Protein AF-R1C8G7-F1 (afdb_monomer)

Foldseek 3Di:
DDEQDPDLVVSLVVLLVVQVLADDDPPDDRAHEAEEQAPAQSLVCLVSNVSSVNQLVSYHYFHQDLVCLVVVVLQVLLVRPDPVNLQSQLLRHAYEYGHAQQDFDWDQDPVRDTDRDRDRSCAQRSQLLVQQLLCVLLVAQDRDQRDRPNDGCNVVSVVVSVPHDPVSSCSSNVSSVSRDPPNRTGNYHYYYHHGPQRPVVVVSVVSVVVSVVSVVVVVVVVPPDDDPPPDDDDDDDDDDDDDDD

Sequence (245 aa):
MLRLDGTTLRAATRLAAQARCSVASCAGGGIYTRHYINLSNGVEAIDGLLSAGVAPEALGVCRIQSSQCESQDYSGLLANLDHDMMLHLALGHECRVYDFGSRGATWVADDGSAEPLYVPRAIWWGLEWWRYALNDIWRLPAQRTPILRGVNVERNFREALGRLSKKERRRVKYYRPFTRDGLQEVRLSGYYAPAETDGERQLHRSALLGLSDSLCRRAEVGGTGSGRGSGSEREVRGLRTRAGQ

Secondary structure (DSSP, 8-state):
-EEPPS-HHHHHHHHHHHHTTTS--TTTT---EEEEEETTGGGGHHHHHHHTT--GGGEEEE---HHHHHTT-HHHHHHTS-HHHHHHHHTTPEEEEE---B---EEE-TTS-EEE----HIIIIIHHHHHHHHHHHHT-S--PPPEETTEE-HHHHHHHHHH--HHHHHHHHTTGGGPPTT--S--EEEEE-B-SSTT-HHHHHHHHHHHHHHHHHHHHHTS-S--------------------

Mean predicted aligned error: 10.96 Å

pLDDT: mean 80.37, std 20.85, range [35.0, 98.62]

Solvent-accessible surface area (backbone atoms only — not comparable to full-atom values): 14210 Å² total; per-residue (Å²): 125,48,82,47,60,94,43,75,72,58,31,18,50,51,46,17,68,65,49,64,68,50,79,76,58,100,84,58,93,62,61,44,57,38,39,28,28,25,66,68,44,9,46,73,48,50,64,36,38,46,76,25,65,43,55,69,89,42,53,49,74,41,53,58,58,48,65,36,52,74,71,63,35,61,64,61,51,53,68,40,58,48,68,69,59,49,48,42,35,25,58,51,20,35,39,37,38,31,35,13,63,20,63,90,40,73,37,66,46,98,86,66,49,71,47,75,63,40,77,30,52,31,47,55,46,41,46,48,50,50,47,50,53,50,26,59,66,53,61,33,77,53,79,72,82,44,61,49,95,86,39,80,41,48,69,62,53,52,54,54,61,68,67,50,51,73,66,60,51,47,62,61,39,65,42,39,85,52,44,36,88,88,52,41,53,66,43,74,46,38,36,35,30,68,50,91,59,78,85,45,61,67,60,45,49,51,52,54,48,55,50,50,53,54,50,53,58,53,56,60,74,70,64,82,78,85,81,92,70,84,80,77,89,74,89,76,82,87,84,82,88,82,89,86,136

Nearest PDB structures (foldseek):
  4rlg-assembly2_D  TM=4.802E-01  e=1.375E+00  Sphaerobacter thermophilus DSM 20745
  4rit-assembly1_A  TM=4.549E-01  e=1.940E+00  Sphaerobacter thermophilus DSM 20745
  4rj0-assembly1_B  TM=4.674E-01  e=2.176E+00  Sphaerobacter thermophilus DSM 20745
  4rm1-assembly1_A  TM=4.553E-01  e=2.737E+00  Sphaerobacter thermophilus DSM 20745
  4rit-assembly1_B  TM=4.267E-01  e=3.252E+00  Sphaerobacter thermophilus DSM 20745

Organism: Emiliania huxleyi (NCBI:txid2903)

Structure (mmCIF, N/CA/C/O backbone):
data_AF-R1C8G7-F1
#
_entry.id   AF-R1C8G7-F1
#
loop_
_atom_site.group_PDB
_atom_site.id
_atom_site.type_symbol
_atom_site.label_atom_id
_atom_site.label_alt_id
_atom_site.label_comp_id
_atom_site.label_asym_id
_atom_site.label_entity_id
_atom_site.label_seq_id
_atom_site.pdbx_PDB_ins_code
_atom_site.Cartn_x
_atom_site.Cartn_y
_atom_site.Cartn_z
_atom_site.occupancy
_atom_site.B_iso_or_equiv
_atom_site.auth_seq_id
_atom_site.auth_comp_id
_atom_site.auth_asym_id
_atom_site.auth_atom_id
_atom_site.pdbx_PDB_model_num
ATOM 1 N N . MET A 1 1 ? 10.563 -7.074 4.475 1.00 58.12 1 MET A N 1
ATOM 2 C CA . MET A 1 1 ? 10.510 -6.742 3.031 1.00 58.12 1 MET A CA 1
ATOM 3 C C . MET A 1 1 ? 11.127 -7.912 2.290 1.00 58.12 1 MET A C 1
ATOM 5 O O . MET A 1 1 ? 12.045 -8.502 2.846 1.00 58.12 1 MET A O 1
ATOM 9 N N . LEU A 1 2 ? 10.602 -8.295 1.125 1.00 54.69 2 LEU A N 1
ATOM 10 C CA . LEU A 1 2 ? 11.039 -9.508 0.420 1.00 54.69 2 LEU A CA 1
ATOM 11 C C . LEU A 1 2 ? 11.562 -9.162 -0.982 1.00 54.69 2 LEU A C 1
ATOM 13 O O . LEU A 1 2 ? 10.865 -8.506 -1.756 1.00 54.69 2 LEU A O 1
ATOM 17 N N . ARG A 1 3 ? 12.788 -9.604 -1.286 1.00 53.50 3 ARG A N 1
ATOM 18 C CA . ARG A 1 3 ? 13.429 -9.488 -2.605 1.00 53.50 3 ARG A CA 1
ATOM 19 C C . ARG A 1 3 ? 12.971 -10.633 -3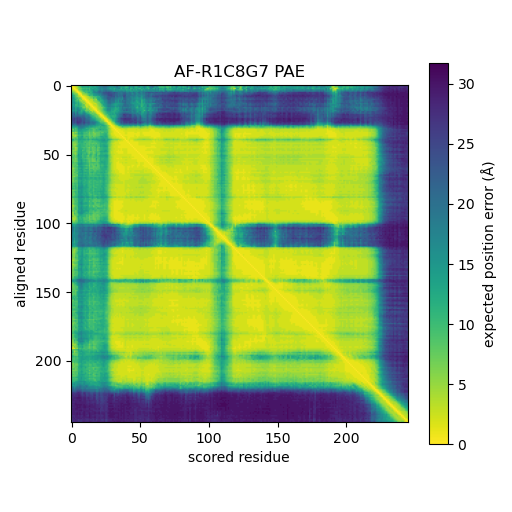.512 1.00 53.50 3 ARG A C 1
ATOM 21 O O . ARG A 1 3 ? 12.904 -11.779 -3.066 1.00 53.50 3 ARG A O 1
ATOM 28 N N . LEU A 1 4 ? 12.697 -10.331 -4.777 1.00 54.38 4 LEU A N 1
ATOM 29 C CA . LEU A 1 4 ? 12.486 -11.320 -5.835 1.00 54.38 4 LEU A CA 1
ATOM 30 C C . LEU A 1 4 ? 13.772 -11.419 -6.680 1.00 54.38 4 LEU A C 1
ATOM 32 O O . LEU A 1 4 ? 14.287 -10.400 -7.137 1.00 54.38 4 LEU A O 1
ATOM 36 N N . ASP A 1 5 ? 14.320 -12.626 -6.856 1.00 46.97 5 ASP A N 1
ATOM 37 C CA . ASP A 1 5 ? 15.576 -12.833 -7.596 1.00 46.97 5 ASP A CA 1
ATOM 38 C C . ASP A 1 5 ? 15.320 -12.850 -9.114 1.00 46.97 5 ASP A C 1
ATOM 40 O O . ASP A 1 5 ? 14.475 -13.605 -9.593 1.00 46.97 5 ASP A O 1
ATOM 44 N N . GLY A 1 6 ? 16.066 -12.028 -9.862 1.00 40.75 6 GLY A N 1
ATOM 45 C CA . GLY A 1 6 ? 15.843 -11.643 -11.268 1.00 40.75 6 GLY A CA 1
ATOM 46 C C . GLY A 1 6 ? 16.114 -12.699 -12.346 1.00 40.75 6 GLY A C 1
ATOM 47 O O . GLY A 1 6 ? 16.749 -12.406 -13.348 1.00 40.75 6 GLY A O 1
ATOM 48 N N . THR A 1 7 ? 15.626 -13.927 -12.182 1.00 41.72 7 THR A N 1
ATOM 49 C CA . THR A 1 7 ? 15.372 -14.793 -13.346 1.00 41.72 7 THR A CA 1
ATOM 50 C C . THR A 1 7 ? 13.870 -14.969 -13.459 1.00 41.72 7 THR A C 1
ATOM 52 O O . THR A 1 7 ? 13.246 -15.548 -12.571 1.00 41.72 7 THR A O 1
ATOM 55 N N . THR A 1 8 ? 13.285 -14.451 -14.539 1.00 45.69 8 THR A N 1
ATOM 56 C CA . THR A 1 8 ? 11.837 -14.327 -14.793 1.00 45.69 8 THR A CA 1
ATOM 57 C C . THR A 1 8 ? 11.071 -15.619 -14.473 1.00 45.69 8 THR A C 1
ATOM 59 O O . THR A 1 8 ? 9.982 -15.584 -13.907 1.00 45.69 8 THR A O 1
ATOM 62 N N . LEU A 1 9 ? 11.697 -16.780 -14.711 1.00 35.00 9 LEU A N 1
ATOM 63 C CA . LEU A 1 9 ? 11.131 -18.101 -14.437 1.00 35.00 9 LEU A CA 1
ATOM 64 C C . LEU A 1 9 ? 11.216 -18.544 -12.958 1.00 35.00 9 LEU A C 1
ATOM 66 O O . LEU A 1 9 ? 10.300 -19.200 -12.479 1.00 35.00 9 LEU A O 1
ATOM 70 N N . ARG A 1 10 ? 12.268 -18.194 -12.196 1.00 39.00 10 ARG A N 1
ATOM 71 C CA . ARG A 1 10 ? 12.385 -18.550 -10.759 1.00 39.00 10 ARG A CA 1
ATOM 72 C C . ARG A 1 10 ? 11.737 -17.515 -9.839 1.00 39.00 10 ARG A C 1
ATOM 74 O O . ARG A 1 10 ? 11.202 -17.899 -8.797 1.00 39.00 10 ARG A O 1
ATOM 81 N N . ALA A 1 11 ? 11.723 -16.241 -10.241 1.00 42.47 11 ALA A N 1
ATOM 82 C CA . ALA A 1 11 ? 10.896 -15.206 -9.630 1.00 42.47 11 ALA A CA 1
ATOM 83 C C . ALA A 1 11 ? 9.423 -15.614 -9.693 1.00 42.47 11 ALA A C 1
ATOM 85 O O . ALA A 1 11 ? 8.766 -15.608 -8.658 1.00 42.47 11 ALA A O 1
ATOM 86 N N . ALA A 1 12 ? 8.946 -16.078 -10.858 1.00 40.06 12 ALA A N 1
ATOM 87 C CA . ALA A 1 12 ? 7.609 -16.642 -11.029 1.00 40.06 12 ALA A CA 1
ATOM 88 C C . ALA A 1 12 ? 7.374 -17.881 -10.147 1.00 40.06 12 ALA A C 1
ATOM 90 O O . ALA A 1 12 ? 6.308 -17.997 -9.559 1.00 40.06 12 ALA A O 1
ATOM 91 N N . THR A 1 13 ? 8.358 -18.768 -9.951 1.00 41.41 13 THR A N 1
ATOM 92 C CA . THR A 1 13 ? 8.216 -19.944 -9.063 1.00 41.41 13 THR A CA 1
ATOM 93 C C . THR A 1 13 ? 8.158 -19.584 -7.570 1.00 41.41 13 THR A C 1
ATOM 95 O O . THR A 1 13 ? 7.389 -20.201 -6.832 1.00 41.41 13 THR A O 1
ATOM 98 N N . ARG A 1 14 ? 8.901 -18.569 -7.094 1.00 43.84 14 ARG A N 1
ATOM 99 C CA . ARG A 1 14 ? 8.758 -18.045 -5.714 1.00 43.84 14 ARG A CA 1
ATOM 100 C C . ARG A 1 14 ? 7.495 -17.198 -5.544 1.00 43.84 14 ARG A C 1
ATOM 102 O O . ARG A 1 14 ? 6.811 -17.354 -4.534 1.00 43.84 14 ARG A O 1
ATOM 109 N N . LEU A 1 15 ? 7.152 -16.375 -6.538 1.00 47.38 15 LEU A N 1
ATOM 110 C CA . LEU A 1 15 ? 5.872 -15.669 -6.622 1.00 47.38 15 LEU A CA 1
ATOM 111 C C . LEU A 1 15 ? 4.720 -16.671 -6.577 1.00 47.38 15 LEU A C 1
ATOM 113 O O . LEU A 1 15 ? 3.792 -16.445 -5.821 1.00 47.38 15 LEU A O 1
ATOM 117 N N . ALA A 1 16 ? 4.816 -17.808 -7.272 1.00 43.91 16 ALA A N 1
ATOM 118 C CA . ALA A 1 16 ? 3.835 -18.894 -7.265 1.00 43.91 16 ALA A CA 1
ATOM 119 C C . ALA A 1 16 ? 3.773 -19.607 -5.918 1.00 43.91 16 ALA A C 1
ATOM 121 O O . ALA A 1 16 ? 2.686 -19.805 -5.391 1.00 43.91 16 ALA A O 1
ATOM 122 N N . ALA A 1 17 ? 4.911 -19.954 -5.315 1.00 45.53 17 ALA A N 1
ATOM 123 C CA . ALA A 1 17 ? 4.932 -20.572 -3.991 1.00 45.53 17 ALA A CA 1
ATOM 124 C C . ALA A 1 17 ? 4.321 -19.656 -2.912 1.00 45.53 17 ALA A C 1
ATOM 126 O O . ALA A 1 17 ? 3.631 -20.136 -2.017 1.00 45.53 17 ALA A O 1
ATOM 127 N N . GLN A 1 18 ? 4.513 -18.336 -3.019 1.00 49.19 18 GLN A N 1
ATOM 128 C CA . GLN A 1 18 ? 3.934 -17.357 -2.094 1.00 49.19 18 GLN A CA 1
ATOM 129 C C . GLN A 1 18 ? 2.486 -16.979 -2.456 1.00 49.19 18 GLN A C 1
ATOM 131 O O . GLN A 1 18 ? 1.687 -16.723 -1.555 1.00 49.19 18 GLN A O 1
ATOM 136 N N . ALA A 1 19 ? 2.116 -16.940 -3.738 1.00 46.56 19 ALA A N 1
ATOM 137 C CA . ALA A 1 19 ? 0.779 -16.593 -4.235 1.00 46.56 19 ALA A CA 1
ATOM 138 C C . ALA A 1 19 ? -0.240 -17.736 -4.133 1.00 46.56 19 ALA A C 1
ATOM 140 O O . ALA A 1 19 ? -1.430 -17.475 -3.973 1.00 46.56 19 ALA A O 1
ATOM 141 N N . ARG A 1 20 ? 0.203 -19.001 -4.186 1.00 45.88 20 ARG A N 1
ATOM 142 C CA . ARG A 1 20 ? -0.667 -20.191 -4.110 1.00 45.88 20 ARG A CA 1
ATOM 143 C C . ARG A 1 20 ? -1.332 -20.401 -2.747 1.00 45.88 20 ARG A C 1
ATOM 145 O O . ARG A 1 20 ? -2.206 -21.250 -2.634 1.00 45.88 20 ARG A O 1
ATOM 152 N N . CYS A 1 21 ? -0.999 -19.601 -1.735 1.00 42.81 21 CYS A N 1
ATOM 153 C CA . CYS A 1 21 ? -1.692 -19.608 -0.443 1.00 42.81 21 CYS A CA 1
ATOM 154 C C . CYS A 1 21 ? -2.973 -18.741 -0.446 1.00 42.81 21 CYS A C 1
ATOM 156 O O . CYS A 1 21 ? -3.322 -18.160 0.575 1.00 42.81 21 CYS A O 1
ATOM 158 N N . SER A 1 22 ? -3.642 -18.576 -1.595 1.00 46.38 22 SER A N 1
ATOM 159 C CA . SER A 1 22 ? -4.745 -17.613 -1.752 1.00 46.38 22 SER A CA 1
ATOM 160 C C . SER A 1 22 ? -6.134 -18.228 -1.929 1.00 46.38 22 SER A C 1
ATOM 162 O O . SER A 1 22 ? -7.112 -17.488 -1.853 1.00 46.38 22 SER A O 1
ATOM 164 N N . VAL A 1 23 ? -6.282 -19.547 -2.107 1.00 45.50 23 VAL A N 1
ATOM 165 C CA . VAL A 1 23 ? -7.618 -20.132 -2.316 1.00 45.50 23 VAL A CA 1
ATOM 166 C C . VAL A 1 23 ? -7.733 -21.544 -1.731 1.00 45.50 23 VAL A C 1
ATOM 168 O O . VAL A 1 23 ? -7.682 -22.534 -2.453 1.00 45.50 23 VAL A O 1
ATOM 171 N N . ALA A 1 24 ? -7.908 -21.659 -0.412 1.00 36.19 24 ALA A N 1
ATOM 172 C CA . ALA A 1 24 ? -8.479 -22.869 0.181 1.00 36.19 24 ALA A CA 1
ATOM 173 C C . ALA A 1 24 ? -9.190 -22.596 1.518 1.00 36.19 24 ALA A C 1
ATOM 175 O O . ALA A 1 24 ? -8.593 -22.126 2.482 1.00 36.19 24 ALA A O 1
ATOM 176 N N . SER A 1 25 ? -10.453 -23.027 1.553 1.00 37.97 25 SER A N 1
ATOM 177 C CA . SER A 1 25 ? -11.300 -23.324 2.715 1.00 37.97 25 SER A CA 1
ATOM 178 C C . SER A 1 25 ? -12.113 -22.190 3.352 1.00 37.97 25 SER A C 1
ATOM 180 O O . SER A 1 25 ? -11.805 -21.625 4.405 1.00 37.97 25 SER A O 1
ATOM 182 N N . CYS A 1 26 ? -13.282 -21.990 2.746 1.00 38.59 26 CYS A N 1
ATOM 183 C CA . CYS A 1 26 ? -14.511 -21.526 3.378 1.00 38.59 26 CYS A CA 1
ATOM 184 C C . CYS A 1 26 ? -14.947 -22.544 4.458 1.00 38.59 26 CYS A C 1
ATOM 186 O O . CYS A 1 26 ? -15.829 -23.357 4.220 1.00 38.59 26 CYS A O 1
ATOM 188 N N . ALA A 1 27 ? -14.270 -22.549 5.608 1.00 42.88 27 ALA A N 1
ATOM 189 C CA . ALA A 1 27 ? -14.703 -23.170 6.873 1.00 42.88 27 ALA A CA 1
ATOM 190 C C . ALA A 1 27 ? -13.692 -22.937 8.012 1.00 42.88 27 ALA A C 1
ATOM 192 O O . ALA A 1 27 ? -14.040 -23.100 9.177 1.00 42.88 27 ALA A O 1
ATOM 193 N N . GLY A 1 28 ? -12.454 -22.521 7.712 1.00 41.31 28 GLY A N 1
ATOM 194 C CA . GLY A 1 28 ? -11.430 -22.298 8.732 1.00 41.31 28 GLY A CA 1
ATOM 195 C C . GLY A 1 28 ? -10.564 -21.089 8.422 1.00 41.31 28 GLY A C 1
ATOM 196 O O . GLY A 1 28 ? -9.601 -21.216 7.684 1.00 41.31 28 GLY A O 1
ATOM 197 N N . GLY A 1 29 ? -10.902 -19.928 8.994 1.00 56.22 29 GLY A N 1
ATOM 198 C CA . GLY A 1 29 ? -9.954 -18.859 9.356 1.00 56.22 29 GLY A CA 1
ATOM 199 C C . GLY A 1 29 ? -8.919 -18.365 8.330 1.00 56.22 29 GLY A C 1
ATOM 200 O O . GLY A 1 29 ? -7.967 -17.708 8.746 1.00 56.22 29 GLY A O 1
ATOM 201 N N . GLY A 1 30 ? -9.062 -18.653 7.034 1.00 66.81 30 GLY A N 1
ATOM 202 C CA . GLY A 1 30 ? -8.057 -18.337 6.020 1.00 66.81 30 GLY A CA 1
ATOM 203 C C . GLY A 1 30 ? -7.791 -16.836 5.893 1.00 66.81 30 GLY A C 1
ATOM 204 O O . GLY A 1 30 ? -8.703 -16.007 5.999 1.00 66.81 30 GLY A O 1
ATOM 205 N N . ILE A 1 31 ? -6.524 -16.481 5.676 1.00 80.69 31 ILE A N 1
ATOM 206 C CA . ILE A 1 31 ? -6.105 -15.116 5.354 1.00 80.69 31 ILE A CA 1
ATOM 207 C C . ILE A 1 31 ? -6.201 -14.958 3.839 1.00 80.69 31 ILE A C 1
ATOM 209 O O . ILE A 1 31 ? -5.453 -15.598 3.109 1.00 80.69 31 ILE A O 1
ATOM 213 N N . TYR A 1 32 ? -7.104 -14.102 3.363 1.00 89.62 32 TYR A N 1
ATOM 214 C CA . TYR A 1 32 ? -7.162 -13.760 1.942 1.00 89.62 32 TYR A CA 1
ATOM 215 C C . TYR A 1 32 ? -5.994 -12.849 1.573 1.00 89.62 32 TYR A C 1
ATOM 217 O O . TYR A 1 32 ? -5.721 -11.877 2.280 1.00 89.62 32 TYR A O 1
ATOM 225 N N . THR A 1 33 ? -5.333 -13.134 0.454 1.00 91.94 33 THR A N 1
ATOM 226 C CA . THR A 1 33 ? -4.248 -12.301 -0.076 1.00 91.94 33 THR A CA 1
ATOM 227 C C . THR A 1 33 ? -4.749 -11.469 -1.255 1.00 91.94 33 THR A C 1
ATOM 229 O O . THR A 1 33 ? -5.374 -11.986 -2.179 1.00 91.94 33 THR A O 1
ATOM 232 N N . ARG A 1 34 ? -4.453 -10.169 -1.232 1.00 95.31 34 ARG A N 1
ATOM 233 C CA . ARG A 1 34 ? -4.632 -9.226 -2.340 1.00 95.31 34 ARG A CA 1
ATOM 234 C C . ARG A 1 34 ? -3.271 -8.742 -2.818 1.00 95.31 34 ARG A C 1
ATOM 236 O O . ARG A 1 34 ? -2.382 -8.468 -2.009 1.00 95.31 34 ARG A O 1
ATOM 243 N N . HIS A 1 35 ? -3.115 -8.611 -4.126 1.00 96.25 35 HIS A N 1
ATOM 244 C CA . HIS A 1 35 ? -1.869 -8.188 -4.751 1.00 96.25 35 HIS A CA 1
ATOM 245 C C . HIS A 1 35 ? -2.074 -6.809 -5.365 1.00 96.25 35 HIS A C 1
ATOM 247 O O . HIS A 1 35 ? -2.984 -6.615 -6.154 1.00 96.25 35 HIS A O 1
ATOM 253 N N . TYR A 1 36 ? -1.237 -5.849 -5.004 1.00 97.44 36 TYR A N 1
ATOM 254 C CA . TYR A 1 36 ? -1.335 -4.470 -5.450 1.00 97.44 36 TYR A CA 1
ATOM 255 C C . TYR A 1 36 ? -0.101 -4.074 -6.240 1.00 97.44 36 TYR A C 1
ATOM 257 O O . TYR A 1 36 ? 1.028 -4.171 -5.761 1.00 97.44 36 TYR A O 1
ATOM 265 N N . ILE A 1 37 ? -0.327 -3.593 -7.450 1.00 96.75 37 ILE A N 1
ATOM 266 C CA . ILE A 1 37 ? 0.719 -3.095 -8.330 1.00 96.75 37 ILE A CA 1
ATOM 267 C C . ILE A 1 37 ? 0.951 -1.616 -8.024 1.00 96.75 37 ILE A C 1
ATOM 269 O O . ILE A 1 37 ? 0.047 -0.801 -8.229 1.00 96.75 37 ILE A O 1
ATOM 273 N N . ASN A 1 38 ? 2.148 -1.243 -7.552 1.00 95.88 38 ASN A N 1
ATOM 274 C CA . ASN A 1 38 ? 2.509 0.170 -7.476 1.00 95.88 38 ASN A CA 1
ATOM 275 C C . ASN A 1 38 ? 2.735 0.700 -8.897 1.00 95.88 38 ASN A C 1
ATOM 277 O O . ASN A 1 38 ? 3.671 0.286 -9.582 1.00 95.88 38 ASN A O 1
ATOM 281 N N . LEU A 1 39 ? 1.873 1.612 -9.345 1.00 93.19 39 LEU A N 1
ATOM 282 C CA . LEU A 1 39 ? 1.940 2.162 -10.698 1.00 93.19 39 LEU A CA 1
ATOM 283 C C . LEU A 1 39 ? 3.284 2.860 -10.955 1.00 93.19 39 LEU A C 1
ATOM 285 O O . LEU A 1 39 ? 3.774 3.583 -10.089 1.00 93.19 39 LEU A O 1
ATOM 289 N N . SER A 1 40 ? 3.775 2.724 -12.193 1.00 88.19 40 SER A N 1
ATOM 290 C CA . SER A 1 40 ? 5.166 2.830 -12.671 1.00 88.19 40 SER A CA 1
ATOM 291 C C . SER A 1 40 ? 5.821 1.454 -12.795 1.00 88.19 40 SER A C 1
ATOM 293 O O . SER A 1 40 ? 5.292 0.624 -13.524 1.00 88.19 40 SER A O 1
ATOM 295 N N . ASN A 1 41 ? 6.922 1.186 -12.105 1.00 89.00 41 ASN A N 1
ATOM 296 C CA . ASN A 1 41 ? 7.762 0.021 -12.385 1.00 89.00 41 ASN A CA 1
ATOM 297 C C . ASN A 1 41 ? 7.194 -1.260 -11.763 1.00 89.00 41 ASN A C 1
ATOM 299 O O . ASN A 1 41 ? 7.576 -2.354 -12.147 1.00 89.00 41 ASN A O 1
ATOM 303 N N . GLY A 1 42 ? 6.238 -1.160 -10.831 1.00 92.12 42 GLY A N 1
ATOM 304 C CA . GLY A 1 42 ? 5.530 -2.336 -10.323 1.00 92.12 42 GLY A CA 1
ATOM 305 C C . GLY A 1 42 ? 4.740 -3.085 -11.400 1.00 92.12 42 GLY A C 1
ATOM 306 O O . GLY A 1 42 ? 4.450 -4.262 -11.211 1.00 92.12 42 GLY A O 1
ATOM 307 N N . VAL A 1 43 ? 4.411 -2.439 -12.528 1.00 94.44 43 VAL A N 1
ATOM 308 C CA . VAL A 1 43 ? 3.674 -3.054 -13.647 1.00 94.44 43 VAL A CA 1
ATOM 309 C C . VAL A 1 43 ? 4.411 -4.267 -14.223 1.00 94.44 43 VAL A C 1
ATOM 311 O O . VAL A 1 43 ? 3.765 -5.226 -14.634 1.00 94.44 43 VAL A O 1
ATOM 314 N N . GLU A 1 44 ? 5.742 -4.285 -14.147 1.00 92.00 44 GLU A N 1
ATOM 315 C CA . GLU A 1 44 ? 6.575 -5.427 -14.547 1.00 92.00 44 GLU A CA 1
ATOM 316 C C . GLU A 1 44 ? 6.278 -6.708 -13.744 1.00 92.00 44 GLU A C 1
ATOM 318 O O . GLU A 1 44 ? 6.572 -7.816 -14.187 1.00 92.00 44 GLU A O 1
ATOM 323 N N . ALA A 1 45 ? 5.641 -6.595 -12.574 1.00 92.62 45 ALA A N 1
ATOM 324 C CA . ALA A 1 45 ? 5.251 -7.752 -11.776 1.00 92.62 45 ALA A CA 1
ATOM 325 C C . ALA A 1 45 ? 4.031 -8.506 -12.336 1.00 92.62 45 ALA A C 1
ATOM 327 O O . ALA A 1 45 ? 3.814 -9.651 -11.935 1.00 92.62 45 ALA A O 1
ATOM 328 N N . ILE A 1 46 ? 3.219 -7.892 -13.210 1.00 93.06 46 ILE A N 1
ATOM 329 C CA . ILE A 1 46 ? 1.918 -8.443 -13.635 1.00 93.06 46 ILE A CA 1
ATOM 330 C C . ILE A 1 46 ? 2.087 -9.820 -14.278 1.00 93.06 46 ILE A C 1
ATOM 332 O O . ILE A 1 46 ? 1.495 -10.787 -13.800 1.00 93.06 46 ILE A O 1
ATOM 336 N N . ASP A 1 47 ? 2.931 -9.940 -15.302 1.00 90.50 47 ASP A N 1
ATOM 337 C CA . ASP A 1 47 ? 3.086 -11.197 -16.043 1.00 90.50 47 ASP A CA 1
ATOM 338 C C . ASP A 1 47 ? 3.639 -12.315 -15.155 1.00 90.50 47 ASP A C 1
ATOM 340 O O . ASP A 1 47 ? 3.181 -13.460 -15.218 1.00 90.50 47 ASP A O 1
ATOM 344 N N . GLY A 1 48 ? 4.573 -11.975 -14.261 1.00 88.31 48 GLY A N 1
ATOM 345 C CA . GLY A 1 48 ? 5.110 -12.905 -13.271 1.00 88.31 48 GLY A CA 1
ATOM 346 C C . GLY A 1 48 ? 4.047 -13.392 -12.282 1.00 88.31 48 GLY A C 1
ATOM 347 O O . GLY A 1 48 ? 4.022 -14.575 -11.948 1.00 88.31 48 GLY A O 1
ATOM 348 N N . LEU A 1 49 ? 3.143 -12.510 -11.842 1.00 90.06 49 LEU A N 1
ATOM 349 C CA . LEU A 1 49 ? 2.031 -12.847 -10.946 1.00 90.06 49 LEU A CA 1
ATOM 350 C C . LEU A 1 49 ? 0.986 -13.728 -11.640 1.00 90.06 49 LEU A C 1
ATOM 352 O O . LEU A 1 49 ? 0.565 -14.738 -11.074 1.00 90.06 49 LEU A O 1
ATOM 356 N N . LEU A 1 50 ? 0.601 -13.389 -12.871 1.00 89.94 50 LEU A N 1
ATOM 357 C CA . LEU A 1 50 ? -0.356 -14.180 -13.647 1.00 89.94 50 LEU A CA 1
ATOM 358 C C . LEU A 1 50 ? 0.205 -15.572 -13.962 1.00 89.94 50 LEU A C 1
ATOM 360 O O . LEU A 1 50 ? -0.460 -16.579 -13.718 1.00 89.94 50 LEU A O 1
ATOM 364 N N . SER A 1 51 ? 1.467 -15.648 -14.394 1.00 88.25 51 SER A N 1
ATOM 365 C CA . SER A 1 51 ? 2.170 -16.918 -14.641 1.00 88.25 51 SER A CA 1
ATOM 366 C C . SER A 1 51 ? 2.322 -17.760 -13.371 1.00 88.25 51 SER A C 1
ATOM 368 O O . SER A 1 51 ? 2.336 -18.989 -13.417 1.00 88.25 51 SER A O 1
ATOM 370 N N . ALA A 1 52 ? 2.400 -17.103 -12.212 1.00 85.44 52 ALA A N 1
ATOM 371 C CA . ALA A 1 52 ? 2.429 -17.741 -10.904 1.00 85.44 52 ALA A CA 1
ATOM 372 C C . ALA A 1 52 ? 1.067 -18.304 -10.445 1.00 85.44 52 ALA A C 1
ATOM 374 O O . ALA A 1 52 ? 1.006 -19.000 -9.424 1.00 85.44 52 ALA A O 1
ATOM 375 N N . GLY A 1 53 ? -0.007 -18.044 -11.196 1.00 87.44 53 GLY A N 1
ATOM 376 C CA . GLY A 1 53 ? -1.368 -18.479 -10.891 1.00 87.44 53 GLY A CA 1
ATOM 377 C C . GLY A 1 53 ? -2.162 -17.491 -10.036 1.00 87.44 53 GLY A C 1
ATOM 378 O O . GLY A 1 53 ? -3.208 -17.867 -9.508 1.00 87.44 53 GLY A O 1
ATOM 379 N N . VAL A 1 54 ? -1.699 -16.244 -9.879 1.00 87.12 54 VAL A N 1
ATOM 380 C CA . VAL A 1 54 ? -2.526 -15.190 -9.279 1.00 87.12 54 VAL A CA 1
ATOM 381 C C . VAL A 1 54 ? -3.668 -14.883 -10.234 1.00 87.12 54 VAL A C 1
ATOM 383 O O . VAL A 1 54 ? -3.453 -14.513 -11.387 1.00 87.12 54 VAL A O 1
ATOM 386 N N . ALA A 1 55 ? -4.892 -15.031 -9.743 1.00 89.44 55 ALA A N 1
ATOM 387 C CA . ALA A 1 55 ? -6.076 -14.684 -10.504 1.00 89.44 55 ALA A CA 1
ATOM 388 C C . ALA A 1 55 ? -6.081 -13.170 -10.816 1.00 89.44 55 ALA A C 1
ATOM 390 O O . ALA A 1 55 ? -5.824 -12.379 -9.903 1.00 89.44 55 ALA A O 1
ATOM 391 N N . PRO A 1 56 ? -6.402 -12.741 -12.052 1.00 91.06 56 PRO A N 1
ATOM 392 C CA . PRO A 1 56 ? -6.497 -11.324 -12.406 1.00 91.06 56 PRO A CA 1
ATOM 393 C C . PRO A 1 56 ? -7.338 -10.479 -11.434 1.00 91.06 56 PRO A C 1
ATOM 395 O O . PRO A 1 56 ? -6.978 -9.347 -11.139 1.00 91.06 56 PRO A O 1
ATOM 398 N N . GLU A 1 57 ? -8.415 -11.030 -10.867 1.00 90.00 57 GLU A N 1
ATOM 399 C CA . GLU A 1 57 ? -9.332 -10.338 -9.941 1.00 90.00 57 GLU A CA 1
ATOM 400 C C . GLU A 1 57 ? -8.754 -10.177 -8.523 1.00 90.00 57 GLU A C 1
ATOM 402 O O . GLU A 1 57 ? -9.322 -9.484 -7.674 1.00 90.00 57 GLU A O 1
ATOM 407 N N . ALA A 1 58 ? -7.641 -10.853 -8.233 1.00 90.88 58 ALA A N 1
ATOM 408 C CA . ALA A 1 58 ? -6.868 -10.652 -7.014 1.00 90.88 58 ALA A CA 1
ATOM 409 C C . ALA A 1 58 ? -5.830 -9.527 -7.163 1.00 90.88 58 ALA A C 1
ATOM 411 O O . ALA A 1 58 ? -5.202 -9.165 -6.160 1.00 90.88 58 ALA A O 1
ATOM 412 N N . LEU A 1 59 ? -5.659 -8.985 -8.378 1.00 94.31 59 LEU A N 1
ATOM 413 C CA . LEU A 1 59 ? -4.811 -7.834 -8.653 1.00 94.31 59 LEU A CA 1
ATOM 414 C C . LEU A 1 59 ? -5.601 -6.531 -8.485 1.00 94.31 59 LEU A C 1
ATOM 416 O O . LEU A 1 59 ? -6.655 -6.331 -9.080 1.00 94.31 59 LEU A O 1
ATOM 420 N N . GLY A 1 60 ? -5.047 -5.623 -7.695 1.00 94.94 60 GLY A N 1
ATOM 421 C CA . GLY A 1 60 ? -5.418 -4.219 -7.626 1.00 94.94 60 GLY A CA 1
ATOM 422 C C . GLY A 1 60 ? -4.232 -3.339 -8.006 1.00 94.94 60 GLY A C 1
ATOM 423 O O . GLY A 1 60 ? -3.104 -3.802 -8.189 1.00 94.94 60 GLY A O 1
ATOM 424 N N . VAL A 1 61 ? -4.470 -2.037 -8.091 1.00 95.81 61 VAL A N 1
ATOM 425 C CA . VAL A 1 61 ? -3.420 -1.040 -8.319 1.00 95.81 61 VAL A CA 1
ATOM 426 C C . VAL A 1 61 ? -3.356 -0.084 -7.140 1.00 95.81 61 VAL A C 1
ATOM 428 O O . VAL A 1 61 ? -4.343 0.142 -6.446 1.00 95.81 61 VAL A O 1
ATOM 431 N N . CYS A 1 62 ? -2.183 0.477 -6.892 1.00 96.31 62 CYS A N 1
ATOM 432 C CA . CYS A 1 62 ? -2.013 1.567 -5.945 1.00 96.31 62 CYS A CA 1
ATOM 433 C C . CYS A 1 62 ? -0.964 2.546 -6.465 1.00 96.31 62 CYS A C 1
ATOM 435 O O . CYS A 1 62 ? -0.221 2.255 -7.405 1.00 96.31 62 CYS A O 1
ATOM 437 N N . ARG A 1 63 ? -0.859 3.709 -5.821 1.00 94.88 63 ARG A N 1
ATOM 438 C CA . ARG A 1 63 ? 0.197 4.670 -6.127 1.00 94.88 63 ARG A CA 1
ATOM 439 C C . ARG A 1 63 ? 0.929 5.088 -4.861 1.00 94.88 63 ARG A C 1
ATOM 441 O O . ARG A 1 63 ? 0.385 5.782 -4.019 1.00 94.88 63 ARG A O 1
ATOM 448 N N . ILE A 1 64 ? 2.198 4.721 -4.765 1.00 95.38 64 ILE A N 1
ATOM 449 C CA . ILE A 1 64 ? 3.122 5.217 -3.749 1.00 95.38 64 ILE A CA 1
ATOM 450 C C . ILE A 1 64 ? 4.241 5.938 -4.483 1.00 95.38 64 ILE A C 1
ATOM 452 O O . ILE A 1 64 ? 5.075 5.319 -5.149 1.00 95.38 64 ILE A O 1
ATOM 456 N N . GLN A 1 65 ? 4.244 7.265 -4.397 1.00 93.62 65 GLN A N 1
ATOM 457 C CA . GLN A 1 65 ? 5.235 8.080 -5.087 1.00 93.62 65 GLN A CA 1
ATOM 458 C C . GLN A 1 65 ? 6.503 8.181 -4.239 1.00 93.62 65 GLN A C 1
ATOM 460 O O . GLN A 1 65 ? 6.485 8.659 -3.104 1.00 93.62 65 GLN A O 1
ATOM 465 N N . SER A 1 66 ? 7.634 7.769 -4.807 1.00 91.38 66 SER A N 1
ATOM 466 C CA . SER A 1 66 ? 8.939 7.888 -4.149 1.00 91.38 66 SER A CA 1
ATOM 467 C C . SER A 1 66 ? 9.306 9.343 -3.839 1.00 91.38 66 SER A C 1
ATOM 469 O O . SER A 1 66 ? 9.951 9.585 -2.819 1.00 91.38 66 SER A O 1
ATOM 471 N N . SER A 1 67 ? 8.862 10.299 -4.662 1.00 93.50 67 SER A N 1
ATOM 472 C CA . SER A 1 67 ? 9.044 11.739 -4.440 1.00 93.50 67 SER A CA 1
ATOM 473 C C . SER A 1 67 ? 8.332 12.235 -3.181 1.00 93.50 67 SER A C 1
ATOM 475 O O . SER A 1 67 ? 8.917 13.008 -2.436 1.00 93.50 67 SER A O 1
ATOM 477 N N . GLN A 1 68 ? 7.126 11.738 -2.885 1.00 95.44 68 GLN A N 1
ATOM 478 C CA . GLN A 1 68 ? 6.423 12.060 -1.637 1.00 95.44 68 GLN A CA 1
ATOM 479 C C . GLN A 1 68 ? 7.132 11.467 -0.417 1.00 95.44 68 GLN A C 1
ATOM 481 O O . GLN A 1 68 ? 7.166 12.084 0.642 1.00 95.44 68 GLN A O 1
ATOM 486 N N . CYS A 1 69 ? 7.738 10.282 -0.561 1.00 93.38 69 CYS A N 1
ATOM 487 C CA . CYS A 1 69 ? 8.576 9.717 0.500 1.00 93.38 69 CYS A CA 1
ATOM 488 C C . CYS A 1 69 ? 9.804 10.608 0.758 1.00 93.38 69 CYS A C 1
ATOM 490 O O . CYS A 1 69 ? 10.158 10.859 1.902 1.00 93.38 69 CYS A O 1
ATOM 492 N N . GLU A 1 70 ? 10.437 11.106 -0.306 1.00 91.62 70 GLU A N 1
ATOM 493 C CA . GLU A 1 70 ? 11.628 11.964 -0.240 1.00 91.62 70 GLU A CA 1
ATOM 494 C C . GLU A 1 70 ? 11.339 13.334 0.367 1.00 91.62 70 GLU A C 1
ATOM 496 O O . GLU A 1 70 ? 12.082 13.787 1.234 1.00 91.62 70 GLU A O 1
ATOM 501 N N . SER A 1 71 ? 10.223 13.954 -0.017 1.00 95.56 71 SER A N 1
ATOM 502 C CA . SER A 1 71 ? 9.768 15.221 0.556 1.00 95.56 71 SER A CA 1
ATOM 503 C C . SER A 1 71 ? 9.074 15.068 1.914 1.00 95.56 71 SER A C 1
ATOM 505 O O . SER A 1 71 ? 8.608 16.064 2.461 1.00 95.56 71 SER A O 1
ATOM 507 N N . GLN A 1 72 ? 8.961 13.842 2.445 1.00 95.94 72 GLN A N 1
ATOM 508 C CA . GLN A 1 72 ? 8.216 13.521 3.669 1.00 95.94 72 GLN A CA 1
ATOM 509 C C . GLN A 1 72 ? 6.765 14.035 3.650 1.00 95.94 72 GLN A C 1
ATOM 511 O O . GLN A 1 72 ? 6.213 14.455 4.669 1.00 95.94 72 GLN A O 1
ATOM 516 N N . ASP A 1 73 ? 6.127 13.991 2.479 1.00 97.12 73 ASP A N 1
ATOM 517 C CA . ASP A 1 73 ? 4.727 14.367 2.297 1.00 97.12 73 ASP A CA 1
ATOM 518 C C . ASP A 1 73 ? 3.803 13.226 2.755 1.00 97.12 73 ASP A C 1
ATOM 520 O O . ASP A 1 73 ? 3.211 12.483 1.971 1.00 97.12 73 ASP A O 1
ATOM 524 N N . TYR A 1 74 ? 3.712 13.057 4.073 1.00 97.06 74 TYR A N 1
ATOM 525 C CA . TYR A 1 74 ? 2.911 12.018 4.721 1.00 97.06 74 TYR A CA 1
ATOM 526 C C . TYR A 1 74 ? 1.411 12.134 4.425 1.00 97.06 74 TYR A C 1
ATOM 528 O O . TYR A 1 74 ? 0.712 11.118 4.332 1.00 97.06 74 TYR A O 1
ATOM 536 N N . SER A 1 75 ? 0.936 13.369 4.264 1.00 96.88 75 SER A N 1
ATOM 537 C CA . SER A 1 75 ? -0.424 13.694 3.845 1.00 96.88 75 SER A CA 1
ATOM 538 C C . SER A 1 75 ? -0.687 13.202 2.428 1.00 96.88 75 SER A C 1
ATOM 540 O O . SER A 1 75 ? -1.633 12.444 2.216 1.00 96.88 75 SER A O 1
ATOM 542 N N . GLY A 1 76 ? 0.184 13.535 1.474 1.00 96.31 76 GLY A N 1
ATOM 543 C CA . GLY A 1 76 ? 0.094 13.056 0.098 1.00 96.31 76 GLY A CA 1
ATOM 544 C C . GLY A 1 76 ? 0.234 11.539 -0.026 1.00 96.31 76 GLY A C 1
ATOM 545 O O . GLY A 1 76 ? -0.520 10.916 -0.776 1.00 96.31 76 GLY A O 1
ATOM 546 N N . LEU A 1 77 ? 1.122 10.917 0.759 1.00 96.75 77 LEU A N 1
ATOM 547 C CA . LEU A 1 77 ? 1.227 9.457 0.817 1.00 96.75 77 LEU A CA 1
ATOM 548 C C . LEU A 1 77 ? -0.084 8.831 1.280 1.00 96.75 77 LEU A C 1
ATOM 550 O O . LEU A 1 77 ? -0.562 7.890 0.652 1.00 96.75 77 LEU A O 1
ATOM 554 N N . LEU A 1 78 ? -0.683 9.333 2.364 1.00 96.44 78 LEU A N 1
ATOM 555 C CA . LEU A 1 78 ? -1.984 8.835 2.796 1.00 96.44 78 LEU A CA 1
ATOM 556 C C . LEU A 1 78 ? -3.045 9.123 1.747 1.00 96.44 78 LEU A C 1
ATOM 558 O O . LEU A 1 78 ? -3.836 8.232 1.472 1.00 96.44 78 LEU A O 1
ATOM 562 N N . ALA A 1 79 ? -3.076 10.312 1.140 1.00 95.75 79 ALA A N 1
ATOM 563 C CA . ALA A 1 79 ? -4.047 10.691 0.115 1.00 95.75 79 ALA A CA 1
ATOM 564 C C . ALA A 1 79 ? -4.128 9.660 -1.023 1.00 95.75 79 ALA A C 1
ATOM 566 O O . ALA A 1 79 ? -5.239 9.345 -1.447 1.00 95.75 79 ALA A O 1
ATOM 567 N N . ASN A 1 80 ? -2.992 9.080 -1.413 1.00 95.94 80 ASN A N 1
ATOM 568 C CA . ASN A 1 80 ? -2.892 8.055 -2.453 1.00 95.94 80 ASN A CA 1
ATOM 569 C C . ASN A 1 80 ? -3.220 6.615 -1.999 1.00 95.94 80 ASN A C 1
ATOM 571 O O . ASN A 1 80 ? -3.270 5.710 -2.833 1.00 95.94 80 ASN A O 1
ATOM 575 N N . LEU A 1 81 ? -3.438 6.377 -0.703 1.00 96.38 81 LEU A N 1
ATOM 576 C CA . LEU A 1 81 ? -3.924 5.090 -0.209 1.00 96.38 81 LEU A CA 1
ATOM 577 C C . LEU A 1 81 ? -5.390 4.895 -0.629 1.00 96.38 81 LEU A C 1
ATOM 579 O O . LEU A 1 81 ? -6.275 5.620 -0.165 1.00 96.38 81 LEU A O 1
ATOM 583 N N . ASP A 1 82 ? -5.621 3.920 -1.508 1.00 93.00 82 ASP A N 1
ATOM 584 C CA . ASP A 1 82 ? -6.924 3.648 -2.121 1.00 93.00 82 ASP A CA 1
ATOM 585 C C . ASP A 1 82 ? -7.944 3.083 -1.113 1.00 93.00 82 ASP A C 1
ATOM 587 O O . ASP A 1 82 ? -7.607 2.344 -0.183 1.00 93.00 82 ASP A O 1
ATOM 591 N N . HIS A 1 83 ? -9.211 3.426 -1.327 1.00 97.00 83 HIS A N 1
ATOM 592 C CA . HIS A 1 83 ? -10.369 2.925 -0.596 1.00 97.00 83 HIS A CA 1
ATOM 593 C C . HIS A 1 83 ? -10.489 1.399 -0.640 1.00 97.00 83 HIS A C 1
ATOM 595 O O . HIS A 1 83 ? -10.807 0.792 0.385 1.00 97.00 83 HIS A O 1
ATOM 601 N N . ASP A 1 84 ? -10.197 0.786 -1.786 1.00 96.62 84 ASP A N 1
ATOM 602 C CA . ASP A 1 84 ? -10.236 -0.667 -1.951 1.00 96.62 84 ASP A CA 1
ATOM 603 C C . ASP A 1 84 ? -9.182 -1.361 -1.070 1.00 96.62 84 ASP A C 1
ATOM 605 O O . ASP A 1 84 ? -9.493 -2.273 -0.300 1.00 96.62 84 ASP A O 1
ATOM 609 N N . MET A 1 85 ? -7.943 -0.854 -1.079 1.00 97.62 85 MET A N 1
ATOM 610 C CA . MET A 1 85 ? -6.874 -1.370 -0.219 1.00 97.62 85 MET A CA 1
ATOM 611 C C . MET A 1 85 ? -7.182 -1.156 1.266 1.00 97.62 85 MET A C 1
ATOM 613 O O . MET A 1 85 ? -6.982 -2.074 2.064 1.00 97.62 85 MET A O 1
ATOM 617 N N . MET A 1 86 ? -7.692 0.020 1.657 1.00 98.19 86 MET A N 1
ATOM 618 C CA . MET A 1 86 ? -8.091 0.272 3.049 1.00 98.19 86 MET A CA 1
ATOM 619 C C . MET A 1 86 ? -9.162 -0.710 3.516 1.00 98.19 86 MET A C 1
ATOM 621 O O . MET A 1 86 ? -9.066 -1.222 4.632 1.00 98.19 86 MET A O 1
ATOM 625 N N . LEU A 1 87 ? -10.152 -1.005 2.671 1.00 98.31 87 LEU A N 1
ATOM 626 C CA . LEU A 1 87 ? -11.192 -1.969 3.001 1.00 98.31 87 LEU A CA 1
ATOM 627 C C . LEU A 1 87 ? -10.614 -3.376 3.178 1.00 98.31 87 LEU A C 1
ATOM 629 O O . LEU A 1 87 ? -10.865 -4.008 4.200 1.00 98.31 87 LEU A O 1
ATOM 633 N N . HIS A 1 88 ? -9.798 -3.853 2.237 1.00 97.81 88 HIS A N 1
ATOM 634 C CA . HIS A 1 88 ? -9.179 -5.175 2.345 1.00 97.81 88 HIS A CA 1
ATOM 635 C C . HIS A 1 88 ? -8.285 -5.309 3.586 1.00 97.81 88 HIS A C 1
ATOM 637 O O . HIS A 1 88 ? -8.361 -6.318 4.291 1.00 97.81 88 HIS A O 1
ATOM 643 N N . LEU A 1 89 ? -7.484 -4.287 3.900 1.00 97.88 89 LEU A N 1
ATOM 644 C CA . LEU A 1 89 ? -6.663 -4.265 5.113 1.00 97.88 89 LEU A CA 1
ATOM 645 C C . LEU A 1 89 ? -7.517 -4.286 6.387 1.00 97.88 89 LEU A C 1
ATOM 647 O O . LEU A 1 89 ? -7.186 -5.024 7.315 1.00 97.88 89 LEU A O 1
ATOM 651 N N . ALA A 1 90 ? -8.619 -3.529 6.434 1.00 98.00 90 ALA A N 1
ATOM 652 C CA . ALA A 1 90 ? -9.545 -3.549 7.567 1.00 98.00 90 ALA A CA 1
ATOM 653 C C . ALA A 1 90 ? -10.176 -4.942 7.742 1.00 98.00 90 ALA A C 1
ATOM 655 O O . ALA A 1 90 ? -10.148 -5.505 8.834 1.00 98.00 90 ALA A O 1
ATOM 656 N N . LEU A 1 91 ? -10.614 -5.579 6.654 1.00 96.88 91 LEU A N 1
ATOM 657 C CA . LEU A 1 91 ? -11.150 -6.948 6.667 1.00 96.88 91 LEU A CA 1
ATOM 658 C C . LEU A 1 91 ? -10.094 -8.027 7.007 1.00 96.88 91 LEU A C 1
ATOM 660 O O . LEU A 1 91 ? -10.408 -9.219 7.087 1.00 96.88 91 LEU A O 1
ATOM 664 N N . GLY A 1 92 ? -8.840 -7.631 7.249 1.00 96.12 92 GLY A N 1
ATOM 665 C CA . GLY A 1 92 ? -7.754 -8.503 7.689 1.00 96.12 92 GLY A CA 1
ATOM 666 C C . GLY A 1 92 ? -7.082 -9.282 6.560 1.00 96.12 92 GLY A C 1
ATOM 667 O O . GLY A 1 92 ? -6.396 -10.274 6.833 1.00 96.12 92 GLY A O 1
ATOM 668 N N . HIS A 1 93 ? -7.272 -8.862 5.307 1.00 95.94 93 HIS A N 1
ATOM 669 C CA . HIS A 1 93 ? -6.567 -9.437 4.166 1.00 95.94 93 HIS A CA 1
ATOM 670 C C . HIS A 1 93 ? -5.077 -9.085 4.237 1.00 95.94 93 HIS A C 1
ATOM 672 O O . HIS A 1 93 ? -4.695 -8.008 4.699 1.00 95.94 93 HIS A O 1
ATOM 678 N N . GLU A 1 94 ? -4.228 -9.981 3.742 1.00 95.69 94 GLU A N 1
ATOM 679 C CA . GLU A 1 94 ? -2.839 -9.648 3.450 1.00 95.69 94 GLU A CA 1
ATOM 680 C C . GLU A 1 94 ? -2.781 -8.866 2.137 1.00 95.69 94 GLU A C 1
ATOM 682 O O . GLU A 1 94 ? -3.118 -9.398 1.084 1.00 95.69 94 GLU A O 1
ATOM 687 N N . CYS A 1 95 ? -2.335 -7.615 2.179 1.00 97.12 95 CYS A N 1
ATOM 688 C CA . CYS A 1 95 ? -2.099 -6.819 0.980 1.00 97.12 95 CYS A CA 1
ATOM 689 C C . CYS A 1 95 ? -0.603 -6.808 0.663 1.00 97.12 95 CYS A C 1
ATOM 691 O O . CYS A 1 95 ? 0.223 -6.364 1.466 1.00 97.12 95 CYS A O 1
ATOM 693 N N . ARG A 1 96 ? -0.252 -7.302 -0.522 1.00 97.06 96 ARG A N 1
ATOM 694 C CA . ARG A 1 96 ? 1.121 -7.384 -1.022 1.00 97.06 96 ARG A CA 1
ATOM 695 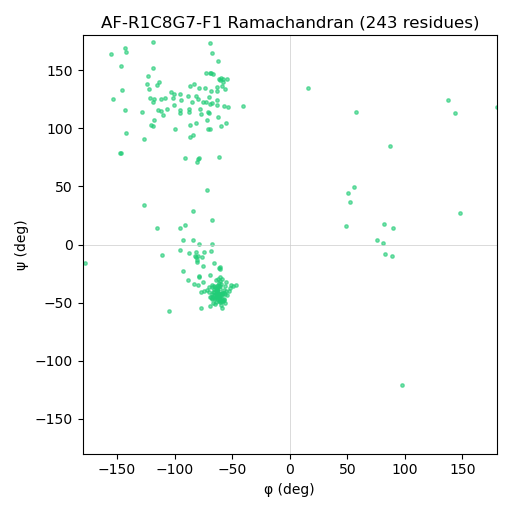C C . ARG A 1 96 ? 1.329 -6.343 -2.104 1.00 97.06 96 ARG A C 1
ATOM 697 O O . ARG A 1 96 ? 0.674 -6.420 -3.132 1.00 97.06 96 ARG A O 1
ATOM 704 N N . VAL A 1 97 ? 2.221 -5.389 -1.882 1.00 96.75 97 VAL A N 1
ATOM 705 C CA . VAL A 1 97 ? 2.516 -4.313 -2.831 1.00 96.75 97 VAL A CA 1
ATOM 706 C C . VAL A 1 97 ? 3.794 -4.631 -3.597 1.00 96.75 97 VAL A C 1
ATOM 708 O O . VAL A 1 97 ? 4.816 -4.937 -2.983 1.00 96.75 97 VAL A O 1
ATOM 711 N N . TYR A 1 98 ? 3.733 -4.541 -4.922 1.00 95.31 98 TYR A N 1
ATOM 712 C CA . TYR A 1 98 ? 4.840 -4.823 -5.832 1.00 95.31 98 TYR A CA 1
ATOM 713 C C . TYR A 1 98 ? 5.365 -3.529 -6.446 1.00 95.31 98 TYR A C 1
ATOM 715 O O . TYR A 1 98 ? 4.599 -2.759 -7.028 1.00 95.31 98 TYR A O 1
ATOM 723 N N . ASP A 1 99 ? 6.668 -3.296 -6.322 1.00 92.94 99 ASP A N 1
ATOM 724 C CA . ASP A 1 99 ? 7.358 -2.164 -6.938 1.00 92.94 99 ASP A CA 1
ATOM 725 C C . ASP A 1 99 ? 8.748 -2.601 -7.399 1.00 92.94 99 ASP A C 1
ATOM 727 O O . ASP A 1 99 ? 9.581 -2.981 -6.573 1.00 92.94 99 ASP A O 1
ATOM 731 N N . PHE A 1 100 ? 8.999 -2.575 -8.710 1.00 90.19 100 PHE A N 1
ATOM 732 C CA . PHE A 1 100 ? 10.297 -2.965 -9.263 1.00 90.19 100 PHE A CA 1
ATOM 733 C C . PHE A 1 100 ? 11.226 -1.765 -9.499 1.00 90.19 100 PHE A C 1
ATOM 735 O O . PHE A 1 100 ? 12.275 -1.881 -10.110 1.00 90.19 100 PHE A O 1
ATOM 742 N N . GLY A 1 101 ? 10.923 -0.587 -8.948 1.00 82.31 101 GLY A N 1
ATOM 743 C CA . GLY A 1 101 ? 11.765 0.612 -9.048 1.00 82.31 101 GLY A CA 1
ATOM 744 C C . GLY A 1 101 ? 13.114 0.548 -8.314 1.00 82.31 101 GLY A C 1
ATOM 745 O O . GLY A 1 101 ? 13.673 1.593 -7.978 1.00 82.31 101 GLY A O 1
ATOM 746 N N . SER A 1 102 ? 13.637 -0.645 -8.016 1.00 70.44 102 SER A N 1
ATOM 747 C CA . SER A 1 102 ? 14.944 -0.838 -7.391 1.00 70.44 102 SER A CA 1
ATOM 748 C C . SER A 1 102 ? 16.040 -0.503 -8.399 1.00 70.44 102 SER A C 1
ATOM 750 O O . SER A 1 102 ? 16.407 -1.331 -9.231 1.00 70.44 102 SER A O 1
ATOM 752 N N . ARG A 1 103 ? 16.606 0.702 -8.305 1.00 65.31 103 ARG A N 1
ATOM 753 C CA . ARG A 1 103 ? 17.820 1.066 -9.048 1.00 65.31 103 ARG A CA 1
ATOM 754 C C . ARG A 1 103 ? 19.031 0.483 -8.326 1.00 65.31 103 ARG A C 1
ATOM 756 O O . ARG A 1 103 ? 19.181 0.695 -7.125 1.00 65.31 103 ARG A O 1
ATOM 763 N N . GLY A 1 104 ? 19.845 -0.285 -9.048 1.00 55.12 104 GLY A N 1
ATOM 764 C CA . GLY A 1 104 ? 20.990 -1.011 -8.503 1.00 55.12 104 GLY A CA 1
ATOM 765 C C . GLY A 1 104 ? 21.955 -0.089 -7.762 1.00 55.12 104 GLY A C 1
ATOM 766 O O . GLY A 1 104 ? 22.709 0.654 -8.378 1.00 55.12 104 GLY A O 1
ATOM 767 N N . ALA A 1 105 ? 21.927 -0.151 -6.435 1.00 54.03 105 ALA A N 1
ATOM 768 C CA . ALA A 1 105 ? 22.984 0.359 -5.582 1.00 54.03 105 ALA A CA 1
ATOM 769 C C . ALA A 1 105 ? 23.483 -0.800 -4.717 1.00 54.03 105 ALA A C 1
ATOM 771 O O . ALA A 1 105 ? 22.688 -1.570 -4.168 1.00 54.03 105 ALA A O 1
ATOM 772 N N . THR A 1 106 ? 24.801 -0.927 -4.639 1.00 56.44 106 THR A N 1
ATOM 773 C CA . THR A 1 106 ? 25.488 -1.943 -3.847 1.00 56.44 106 THR A CA 1
ATOM 774 C C . THR A 1 106 ? 25.423 -1.566 -2.373 1.00 56.44 106 THR A C 1
ATOM 776 O O . THR A 1 106 ? 25.852 -0.476 -1.998 1.00 56.44 106 THR A O 1
ATOM 779 N N . TRP A 1 107 ? 24.872 -2.445 -1.540 1.00 53.38 107 TRP A N 1
ATOM 780 C CA . TRP A 1 107 ? 24.962 -2.337 -0.091 1.00 53.38 107 TRP A CA 1
ATOM 781 C C . TRP A 1 107 ? 26.155 -3.177 0.356 1.00 53.38 107 TRP A C 1
ATOM 783 O O . TRP A 1 107 ? 26.241 -4.345 -0.006 1.00 53.38 107 TRP A O 1
ATOM 793 N N . VAL A 1 108 ? 27.100 -2.584 1.079 1.00 56.50 108 VAL A N 1
ATOM 794 C CA . VAL A 1 108 ? 28.211 -3.335 1.674 1.00 56.50 108 VAL A CA 1
ATOM 795 C C . VAL A 1 108 ? 27.800 -3.648 3.104 1.00 56.50 108 VAL A C 1
ATOM 797 O O . VAL A 1 108 ? 27.600 -2.723 3.889 1.00 56.50 108 VAL A O 1
ATOM 800 N N . ALA A 1 109 ? 27.591 -4.925 3.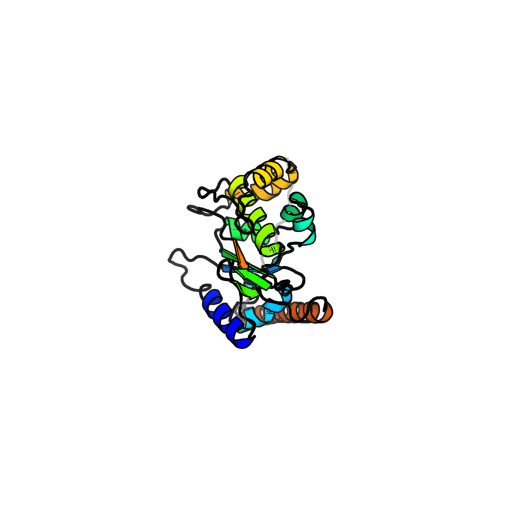411 1.00 56.66 109 ALA A N 1
ATOM 801 C CA . ALA A 1 109 ? 27.307 -5.381 4.761 1.00 56.66 109 ALA A CA 1
ATOM 802 C C . ALA A 1 109 ? 28.528 -5.208 5.677 1.00 56.66 109 ALA A C 1
ATOM 804 O O . ALA A 1 109 ? 29.648 -4.999 5.209 1.00 56.66 109 ALA A O 1
ATOM 805 N N . ASP A 1 110 ? 28.311 -5.300 6.992 1.00 51.78 110 ASP A N 1
ATOM 806 C CA . ASP A 1 110 ? 29.361 -5.118 8.008 1.00 51.78 110 ASP A CA 1
ATOM 807 C C . ASP A 1 110 ? 30.507 -6.142 7.878 1.00 51.78 110 ASP A C 1
ATOM 809 O O . ASP A 1 110 ? 31.623 -5.894 8.330 1.00 51.78 110 ASP A O 1
ATOM 813 N N . ASP A 1 111 ? 30.253 -7.280 7.223 1.00 73.44 111 ASP A N 1
ATOM 814 C CA . ASP A 1 111 ? 31.245 -8.308 6.884 1.00 73.44 111 ASP A CA 1
ATOM 815 C C . ASP A 1 111 ? 32.016 -8.021 5.578 1.00 73.44 111 ASP A C 1
ATOM 817 O O . ASP A 1 111 ? 32.827 -8.835 5.134 1.00 73.44 111 ASP A O 1
ATOM 821 N N . GLY A 1 112 ? 31.774 -6.866 4.952 1.00 61.44 112 GLY A N 1
ATOM 822 C CA . GLY A 1 112 ? 32.372 -6.464 3.683 1.00 61.44 112 GLY A CA 1
ATOM 823 C C . GLY A 1 112 ? 31.701 -7.069 2.448 1.00 61.44 112 GLY A C 1
ATOM 824 O O . GLY A 1 112 ? 32.138 -6.781 1.330 1.00 61.44 112 GLY A O 1
ATOM 825 N N . SER A 1 113 ? 30.644 -7.877 2.599 1.00 63.06 113 SER A N 1
ATOM 826 C CA . SER A 1 113 ? 29.925 -8.439 1.455 1.00 63.06 113 SER A CA 1
ATOM 827 C C . SER A 1 113 ? 29.097 -7.365 0.743 1.00 63.06 113 SER A C 1
ATOM 829 O O . SER A 1 113 ? 28.265 -6.671 1.322 1.00 63.06 113 SER A O 1
ATOM 831 N N . ALA A 1 114 ? 29.362 -7.193 -0.549 1.00 54.47 114 ALA A N 1
ATOM 832 C CA . ALA A 1 114 ? 28.659 -6.268 -1.423 1.00 54.47 114 ALA A CA 1
ATOM 833 C C . ALA A 1 114 ? 27.405 -6.945 -2.002 1.00 54.47 114 ALA A C 1
ATOM 835 O O . ALA A 1 114 ? 27.458 -7.587 -3.049 1.00 54.47 114 ALA A O 1
ATOM 836 N N . GLU A 1 115 ? 26.267 -6.790 -1.337 1.00 56.22 115 GLU A N 1
ATOM 837 C CA . GLU A 1 115 ? 24.966 -7.262 -1.807 1.00 56.22 115 GLU A CA 1
ATOM 838 C C . GLU A 1 115 ? 24.227 -6.112 -2.522 1.00 56.22 115 GLU A C 1
ATOM 840 O O . GLU A 1 115 ? 23.888 -5.098 -1.902 1.00 56.22 115 GLU A O 1
ATOM 845 N N . PRO A 1 116 ? 23.939 -6.207 -3.834 1.00 54.44 116 PRO A N 1
ATOM 846 C CA . PRO A 1 116 ? 23.133 -5.205 -4.523 1.00 54.44 116 PRO A CA 1
ATOM 847 C C . PRO A 1 116 ? 21.693 -5.289 -4.020 1.00 54.44 116 PRO A C 1
ATOM 849 O O . PRO A 1 116 ? 20.933 -6.162 -4.440 1.00 54.44 116 PRO A O 1
ATOM 852 N N . LEU A 1 117 ? 21.308 -4.403 -3.102 1.00 62.28 117 LEU A N 1
ATOM 853 C CA . LEU A 1 117 ? 20.013 -4.487 -2.433 1.00 62.28 117 LEU A CA 1
ATOM 854 C C . LEU A 1 117 ? 19.466 -3.096 -2.115 1.00 62.28 117 LEU A C 1
ATOM 856 O O . LEU A 1 117 ? 19.499 -2.612 -0.985 1.00 62.28 117 LEU A O 1
ATOM 860 N N . TYR A 1 118 ? 18.899 -2.447 -3.134 1.00 73.00 118 TYR A N 1
ATOM 861 C CA . TYR A 1 118 ? 18.133 -1.223 -2.933 1.00 73.00 118 TYR A CA 1
ATOM 862 C C . TYR A 1 118 ? 16.632 -1.515 -2.931 1.00 73.00 118 TYR A C 1
ATOM 864 O O . TYR A 1 118 ? 15.984 -1.607 -3.965 1.00 73.00 118 TYR A O 1
ATOM 872 N N . VAL A 1 119 ? 16.036 -1.609 -1.746 1.00 84.62 119 VAL A N 1
ATOM 873 C CA . VAL A 1 119 ? 14.572 -1.615 -1.633 1.00 84.62 119 VAL A CA 1
ATOM 874 C C . VAL A 1 119 ? 14.032 -0.263 -2.147 1.00 84.62 119 VAL A C 1
ATOM 876 O O . VAL A 1 119 ? 14.542 0.779 -1.712 1.00 84.62 119 VAL A O 1
ATOM 879 N N . PRO A 1 120 ? 13.000 -0.213 -3.014 1.00 89.38 120 PRO A N 1
ATOM 880 C CA . PRO A 1 120 ? 12.394 1.046 -3.448 1.00 89.38 120 PRO A CA 1
ATOM 881 C C . PRO A 1 120 ? 11.862 1.864 -2.268 1.00 89.38 120 PRO A C 1
ATOM 883 O O . PRO A 1 120 ? 11.284 1.312 -1.331 1.00 89.38 120 PRO A O 1
ATOM 886 N N . ARG A 1 12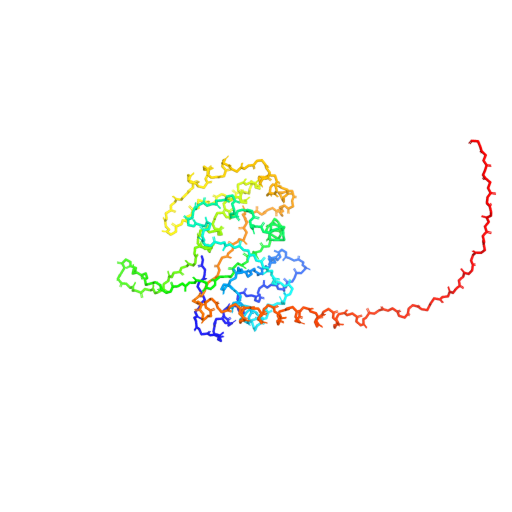1 ? 12.000 3.196 -2.323 1.00 91.31 121 ARG A N 1
ATOM 887 C CA . ARG A 1 121 ? 11.491 4.122 -1.284 1.00 91.31 121 ARG A CA 1
ATOM 888 C C . ARG A 1 121 ? 10.014 3.925 -0.970 1.00 91.31 121 ARG A C 1
ATOM 890 O O . ARG A 1 121 ? 9.632 3.933 0.195 1.00 91.31 121 ARG A O 1
ATOM 897 N N . ALA A 1 122 ? 9.205 3.689 -1.997 1.00 93.00 122 ALA A N 1
ATOM 898 C CA . ALA A 1 122 ? 7.794 3.370 -1.835 1.00 93.00 122 ALA A CA 1
ATOM 899 C C . ALA A 1 122 ? 7.566 2.165 -0.908 1.00 93.00 122 ALA A C 1
ATOM 901 O O . ALA A 1 122 ? 6.671 2.193 -0.068 1.00 93.00 122 ALA A O 1
ATOM 902 N N . ILE A 1 123 ? 8.415 1.140 -1.018 1.00 92.31 123 ILE A N 1
ATOM 903 C CA . ILE A 1 123 ? 8.323 -0.084 -0.227 1.00 92.31 123 ILE A CA 1
ATOM 904 C C . ILE A 1 123 ? 8.848 0.124 1.190 1.00 92.31 123 ILE A C 1
ATOM 906 O O . ILE A 1 123 ? 8.127 -0.166 2.140 1.00 92.31 123 ILE A O 1
ATOM 910 N N . TRP A 1 124 ? 10.085 0.606 1.363 1.00 91.06 124 TRP A N 1
ATOM 911 C CA . TRP A 1 124 ? 10.655 0.668 2.714 1.00 91.06 124 TRP A CA 1
ATOM 912 C C . TRP A 1 124 ? 10.152 1.838 3.547 1.00 91.06 124 TRP A C 1
ATOM 914 O O . TRP A 1 124 ? 10.138 1.723 4.765 1.00 91.06 124 TRP A O 1
ATOM 924 N N . TRP A 1 125 ? 9.742 2.937 2.914 1.00 94.00 125 TRP A N 1
ATOM 925 C CA . TRP A 1 125 ? 9.240 4.126 3.600 1.00 94.00 125 TRP A CA 1
ATOM 926 C C . TRP A 1 125 ? 7.726 4.239 3.484 1.00 94.00 125 TRP A C 1
ATOM 928 O O . TRP A 1 125 ? 7.033 4.289 4.498 1.00 94.00 125 TRP A O 1
ATOM 938 N N . GLY A 1 126 ? 7.203 4.264 2.256 1.00 96.25 126 GLY A N 1
ATOM 939 C CA . GLY A 1 126 ? 5.783 4.517 2.004 1.00 96.25 126 GLY A CA 1
ATOM 940 C C . GLY A 1 126 ? 4.868 3.496 2.682 1.00 96.25 126 GLY A C 1
ATOM 941 O O . GLY A 1 126 ? 3.952 3.882 3.408 1.00 96.25 126 GLY A O 1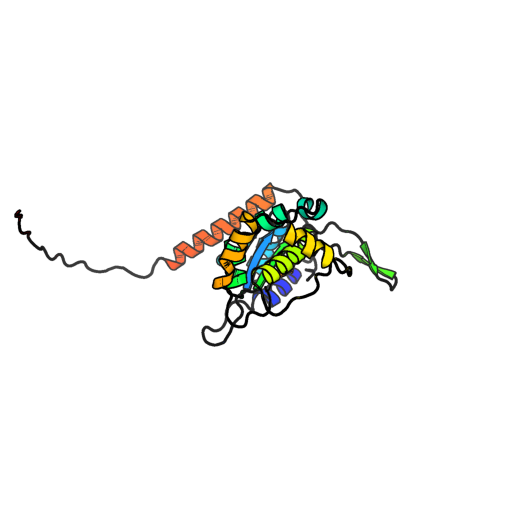
ATOM 942 N N . LEU A 1 127 ? 5.155 2.199 2.527 1.00 96.12 127 LEU A N 1
ATOM 943 C CA . LEU A 1 127 ? 4.377 1.148 3.195 1.00 96.12 127 LEU A CA 1
ATOM 944 C C . LEU A 1 127 ? 4.519 1.176 4.714 1.00 96.12 127 LEU A C 1
ATOM 946 O O . LEU A 1 127 ? 3.550 0.878 5.407 1.00 96.12 127 LEU A O 1
ATOM 950 N N . GLU A 1 128 ? 5.696 1.520 5.237 1.00 96.56 128 GLU A N 1
ATOM 951 C CA . GLU A 1 1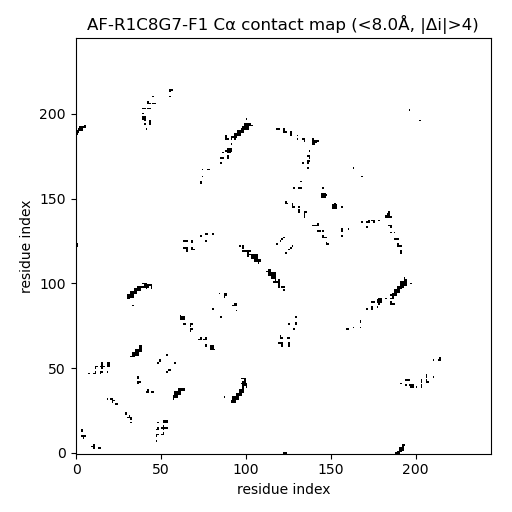28 ? 5.901 1.610 6.685 1.00 96.56 128 GLU A CA 1
ATOM 952 C C . GLU A 1 128 ? 5.067 2.751 7.275 1.00 96.56 128 GLU A C 1
ATOM 954 O O . GLU A 1 128 ? 4.418 2.577 8.306 1.00 96.56 128 GLU A O 1
ATOM 959 N N . TRP A 1 129 ? 5.001 3.890 6.577 1.00 97.69 129 TRP A N 1
ATOM 960 C CA . TRP A 1 129 ? 4.123 4.997 6.946 1.00 97.69 129 TRP A CA 1
ATOM 961 C C . TRP A 1 129 ? 2.645 4.596 6.915 1.00 97.69 129 TRP A C 1
ATOM 963 O O . TRP A 1 129 ? 1.927 4.834 7.886 1.00 97.69 129 TRP A O 1
ATOM 973 N N . TRP A 1 130 ? 2.183 3.952 5.837 1.00 97.94 130 TRP A N 1
ATOM 974 C CA . TRP A 1 130 ? 0.809 3.448 5.760 1.00 97.94 130 TRP A CA 1
ATOM 975 C C . TRP A 1 130 ? 0.507 2.464 6.887 1.00 97.94 130 TRP A C 1
ATOM 977 O O . TRP A 1 130 ? -0.500 2.619 7.573 1.00 97.94 130 TRP A O 1
ATOM 987 N N . ARG A 1 131 ? 1.397 1.496 7.136 1.00 97.50 131 ARG A N 1
ATOM 988 C CA . ARG A 1 131 ? 1.245 0.535 8.232 1.00 97.50 131 ARG A CA 1
ATOM 989 C C . ARG A 1 131 ? 1.103 1.258 9.568 1.00 97.50 131 ARG A C 1
ATOM 991 O O . ARG A 1 131 ? 0.155 0.981 10.297 1.00 97.50 131 ARG A O 1
ATOM 998 N N . TYR A 1 132 ? 2.000 2.190 9.876 1.00 97.81 132 TYR A N 1
ATOM 999 C CA . TYR A 1 132 ? 1.962 2.952 11.122 1.00 97.81 132 TYR A CA 1
ATOM 1000 C C . TYR A 1 132 ? 0.661 3.755 11.269 1.00 97.81 132 TYR A C 1
ATOM 1002 O O . TYR A 1 132 ? -0.049 3.619 12.264 1.00 97.81 132 TYR A O 1
ATOM 1010 N N . ALA A 1 133 ? 0.304 4.545 10.253 1.00 98.12 133 ALA A N 1
ATOM 1011 C CA . ALA A 1 133 ? -0.866 5.415 10.298 1.00 98.12 133 ALA A CA 1
ATOM 1012 C C . ALA A 1 133 ? -2.181 4.633 10.434 1.00 98.12 133 ALA A C 1
ATOM 1014 O O . ALA A 1 133 ? -3.064 5.046 11.188 1.00 98.12 133 ALA A O 1
ATOM 1015 N N . LEU A 1 134 ? -2.320 3.505 9.729 1.00 98.31 134 LEU A N 1
ATOM 1016 C CA . LEU A 1 134 ? -3.507 2.656 9.828 1.00 98.31 134 LEU A CA 1
ATOM 1017 C C . LEU A 1 134 ? -3.616 1.995 11.207 1.00 98.31 134 LEU A C 1
ATOM 1019 O O . LEU A 1 134 ? -4.684 2.056 11.814 1.00 98.31 134 LEU A O 1
ATOM 1023 N N . ASN A 1 135 ? -2.524 1.418 11.726 1.00 98.06 135 ASN A N 1
ATOM 1024 C CA . ASN A 1 135 ? -2.518 0.797 13.055 1.00 98.06 135 ASN A CA 1
ATOM 1025 C C . ASN A 1 135 ? -2.902 1.791 14.160 1.00 98.06 135 ASN A C 1
ATOM 1027 O O . ASN A 1 135 ? -3.697 1.444 15.035 1.00 98.06 135 ASN A O 1
ATOM 1031 N N . ASP A 1 136 ? -2.392 3.024 14.112 1.00 98.00 136 ASP A N 1
ATOM 1032 C CA . ASP A 1 136 ? -2.734 4.058 15.096 1.00 98.00 136 ASP A CA 1
ATOM 1033 C C . ASP A 1 136 ? -4.191 4.529 14.949 1.00 98.00 136 ASP A C 1
ATOM 1035 O O . ASP A 1 136 ? -4.978 4.471 15.899 1.00 98.00 136 ASP A O 1
ATOM 1039 N N . ILE A 1 137 ? -4.605 4.932 13.739 1.00 98.12 137 ILE A N 1
ATOM 1040 C CA . ILE A 1 137 ? -5.940 5.510 13.515 1.00 98.12 137 ILE A CA 1
ATOM 1041 C C . ILE A 1 137 ? -7.047 4.483 13.794 1.00 98.12 137 ILE A C 1
ATOM 1043 O O . ILE A 1 137 ? -8.110 4.842 14.325 1.00 98.12 137 ILE A O 1
ATOM 1047 N N . TRP A 1 138 ? -6.818 3.212 13.456 1.00 98.31 138 TRP A N 1
ATOM 1048 C CA . TRP A 1 138 ? -7.753 2.121 13.731 1.00 98.31 138 TRP A CA 1
ATOM 1049 C C . TRP A 1 138 ? -7.639 1.567 15.156 1.00 98.31 138 TRP A C 1
ATOM 1051 O O . TRP A 1 138 ? -8.552 0.871 15.603 1.00 98.31 138 TRP A O 1
ATOM 1061 N N . ARG A 1 139 ? -6.607 1.975 15.907 1.00 97.31 139 ARG A N 1
ATOM 1062 C CA . ARG A 1 139 ? -6.297 1.521 17.270 1.00 97.31 139 ARG A CA 1
ATOM 1063 C C . ARG A 1 139 ? -6.141 0.004 17.355 1.00 97.31 139 ARG A C 1
ATOM 1065 O O . ARG A 1 139 ? -6.772 -0.636 18.195 1.00 97.31 139 ARG A O 1
ATOM 1072 N N . LEU A 1 140 ? -5.342 -0.556 16.452 1.00 97.06 140 LEU A N 1
ATOM 1073 C CA . LEU A 1 140 ? -5.055 -1.986 16.455 1.00 97.06 140 LEU A CA 1
ATOM 1074 C C . LEU A 1 140 ? -4.111 -2.350 17.624 1.00 97.06 140 LEU A C 1
ATOM 1076 O O . LEU A 1 140 ? -3.293 -1.512 18.016 1.00 97.06 140 LEU A O 1
ATOM 1080 N N . PRO A 1 141 ? -4.223 -3.552 18.220 1.00 94.62 141 PRO A N 1
ATOM 1081 C CA . PRO A 1 141 ? -3.472 -3.912 19.427 1.00 94.62 141 PRO A CA 1
ATOM 1082 C C . PRO A 1 141 ? -1.949 -3.933 19.257 1.00 94.62 141 PRO A C 1
ATOM 1084 O O . PRO A 1 141 ? -1.222 -3.468 20.135 1.00 94.62 141 PRO A O 1
ATOM 1087 N N . ALA A 1 142 ? -1.451 -4.469 18.141 1.00 87.94 142 ALA A N 1
ATOM 1088 C CA . ALA A 1 142 ? -0.022 -4.577 17.892 1.00 87.94 142 ALA A CA 1
ATOM 1089 C C . ALA A 1 142 ? 0.504 -3.258 17.317 1.00 87.94 142 ALA A C 1
ATOM 1091 O O . ALA A 1 142 ? 0.472 -3.001 16.114 1.00 87.94 142 ALA A O 1
ATOM 1092 N N . GLN A 1 143 ? 1.011 -2.412 18.208 1.00 82.12 143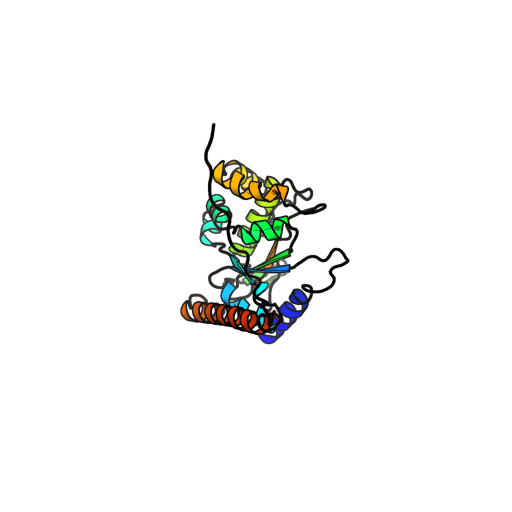 GLN A N 1
ATOM 1093 C CA . GLN A 1 143 ? 1.756 -1.214 17.839 1.00 82.12 143 GLN A CA 1
ATOM 1094 C C . GLN A 1 143 ? 3.225 -1.599 17.658 1.00 82.12 143 GLN A C 1
ATOM 1096 O O . GLN A 1 143 ? 3.949 -1.827 18.626 1.00 82.12 143 GLN A O 1
ATOM 1101 N N . ARG A 1 144 ? 3.663 -1.725 16.403 1.00 87.19 144 ARG A N 1
ATOM 1102 C CA . ARG A 1 144 ? 5.075 -1.944 16.073 1.00 87.19 144 ARG A CA 1
ATOM 1103 C C . ARG A 1 144 ? 5.795 -0.605 15.969 1.00 87.19 144 ARG A C 1
ATOM 1105 O O . ARG A 1 144 ? 5.298 0.314 15.320 1.00 87.19 144 ARG A O 1
ATOM 1112 N N . THR A 1 145 ? 6.991 -0.520 16.545 1.00 93.50 145 THR A N 1
ATOM 1113 C CA . THR A 1 145 ? 7.890 0.616 16.327 1.00 93.50 145 THR A CA 1
ATOM 1114 C C . THR A 1 145 ? 8.278 0.670 14.844 1.00 93.50 145 THR A C 1
ATOM 1116 O O . THR A 1 145 ? 8.848 -0.304 14.345 1.00 93.50 145 THR A O 1
ATOM 1119 N N . PRO A 1 146 ? 7.981 1.763 14.118 1.00 93.88 146 PRO A N 1
ATOM 1120 C CA . PRO A 1 146 ? 8.327 1.872 12.708 1.00 93.88 146 PRO A CA 1
ATOM 1121 C C . PRO A 1 146 ? 9.843 2.009 12.546 1.00 93.88 146 PRO A C 1
ATOM 1123 O O . PRO A 1 146 ? 10.473 2.894 13.136 1.00 93.88 146 PRO A O 1
ATOM 1126 N N . ILE A 1 147 ? 10.418 1.136 11.718 1.00 89.88 147 ILE A N 1
ATOM 1127 C CA 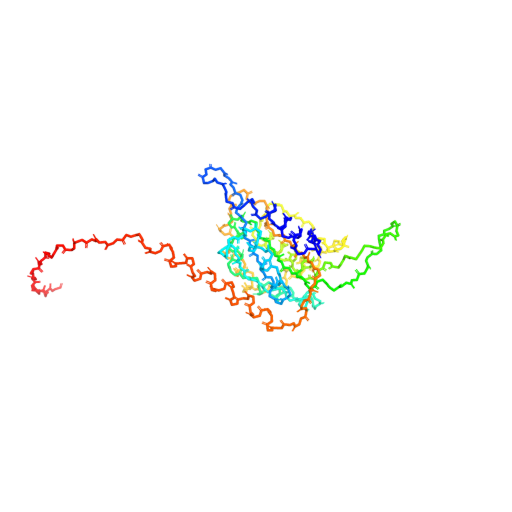. ILE A 1 147 ? 11.854 1.095 11.433 1.00 89.88 147 ILE A CA 1
ATOM 1128 C C . ILE A 1 147 ? 12.091 1.356 9.947 1.00 89.88 147 ILE A C 1
ATOM 1130 O O . ILE A 1 147 ? 11.629 0.603 9.091 1.00 89.88 147 ILE A O 1
ATOM 1134 N N . LEU A 1 148 ? 12.884 2.381 9.639 1.00 88.81 148 LEU A N 1
ATOM 1135 C CA . LEU A 1 148 ? 13.354 2.667 8.288 1.00 88.81 148 LEU A CA 1
ATOM 1136 C C . LEU A 1 148 ? 14.849 2.381 8.206 1.00 88.81 148 LEU A C 1
ATOM 1138 O O . LEU A 1 148 ? 15.648 3.095 8.804 1.00 88.81 148 LEU A O 1
ATOM 1142 N N . ARG A 1 149 ? 15.236 1.336 7.463 1.00 84.38 149 ARG A N 1
ATOM 1143 C CA . ARG A 1 149 ? 16.651 0.952 7.269 1.00 84.38 149 ARG A CA 1
ATOM 1144 C C . ARG A 1 149 ? 17.430 0.830 8.592 1.00 84.38 149 ARG A C 1
ATOM 1146 O O . ARG A 1 149 ? 18.532 1.344 8.720 1.00 84.38 149 ARG A O 1
ATOM 1153 N N . GLY A 1 150 ? 16.820 0.191 9.590 1.00 84.31 150 GLY A N 1
ATOM 1154 C CA . GLY A 1 150 ? 17.410 0.009 10.922 1.00 84.31 150 GLY A CA 1
ATOM 1155 C C . GLY A 1 150 ? 17.246 1.199 11.874 1.00 84.31 150 GLY A C 1
ATOM 1156 O O . GLY A 1 150 ? 17.520 1.062 13.061 1.00 84.31 150 GLY A O 1
ATOM 1157 N N . VAL A 1 151 ? 16.742 2.343 11.405 1.00 86.94 151 VAL A N 1
ATOM 1158 C CA . VAL A 1 151 ? 16.531 3.533 12.238 1.00 86.94 151 VAL A CA 1
ATOM 1159 C C . VAL A 1 151 ? 15.093 3.585 12.746 1.00 86.94 151 VAL A C 1
ATOM 1161 O O . VAL A 1 151 ? 14.147 3.501 11.963 1.00 86.94 151 VAL A O 1
ATOM 1164 N N . ASN A 1 152 ? 14.920 3.769 14.056 1.00 94.69 152 ASN A N 1
ATOM 1165 C CA . ASN A 1 152 ? 13.617 4.047 14.658 1.00 94.69 152 ASN A CA 1
ATOM 1166 C C . ASN A 1 152 ? 13.129 5.448 14.258 1.00 94.69 152 ASN A C 1
ATOM 1168 O O . ASN A 1 152 ? 13.780 6.448 14.563 1.00 94.69 152 ASN A O 1
ATOM 1172 N N . VAL A 1 153 ? 11.965 5.517 13.609 1.00 95.56 153 VAL A N 1
ATOM 1173 C CA . VAL A 1 153 ? 11.358 6.775 13.141 1.00 95.56 153 VAL A CA 1
ATOM 1174 C C . VAL A 1 153 ? 10.037 7.116 13.831 1.00 95.56 153 VAL A C 1
ATOM 1176 O O . VAL A 1 153 ? 9.311 8.000 13.375 1.00 95.56 153 VAL A O 1
ATOM 1179 N N . GLU A 1 154 ? 9.713 6.447 14.938 1.00 96.94 154 GLU A N 1
ATOM 1180 C CA . GLU A 1 154 ? 8.416 6.556 15.613 1.00 96.94 154 GLU A CA 1
ATOM 1181 C C . GLU A 1 154 ? 8.049 7.995 15.964 1.00 96.94 154 GLU A C 1
ATOM 1183 O O . GLU A 1 154 ? 6.925 8.426 15.715 1.00 96.94 154 GLU A O 1
ATOM 1188 N N . ARG A 1 155 ? 9.005 8.774 16.485 1.00 97.38 155 ARG A N 1
ATOM 1189 C CA . ARG A 1 155 ? 8.781 10.188 16.811 1.00 97.38 155 ARG A CA 1
ATOM 1190 C C . ARG A 1 155 ? 8.342 10.981 15.579 1.00 97.38 155 ARG A C 1
ATOM 1192 O O . ARG A 1 155 ? 7.334 11.680 15.636 1.00 97.38 155 ARG A O 1
ATOM 1199 N N . ASN A 1 156 ? 9.059 10.829 14.466 1.00 97.12 156 ASN A N 1
ATOM 1200 C CA . ASN A 1 156 ? 8.777 11.547 13.223 1.00 97.12 156 ASN A CA 1
ATOM 1201 C C . ASN A 1 156 ? 7.392 11.170 12.685 1.00 97.12 156 ASN A C 1
ATOM 1203 O O . ASN A 1 156 ? 6.615 12.038 12.288 1.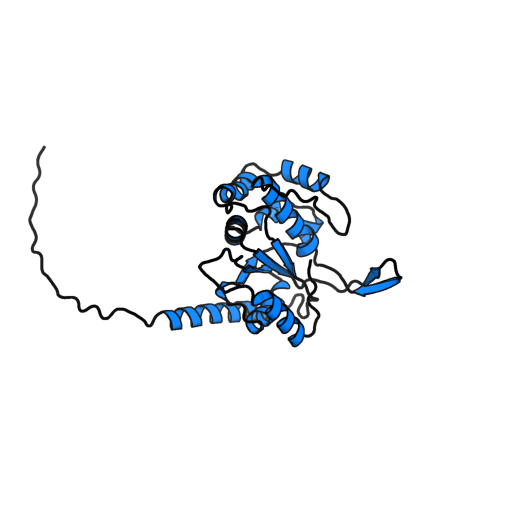00 97.12 156 ASN A O 1
ATOM 1207 N N . PHE A 1 157 ? 7.062 9.877 12.716 1.00 97.88 157 PHE A N 1
ATOM 1208 C CA . PHE A 1 157 ? 5.765 9.376 12.275 1.00 97.88 157 PHE A CA 1
ATOM 1209 C C . PHE A 1 157 ? 4.631 9.853 13.187 1.00 97.88 157 PHE A C 1
ATOM 1211 O O . PHE A 1 157 ? 3.587 10.272 12.694 1.00 97.88 157 PHE A O 1
ATOM 1218 N N . ARG A 1 158 ? 4.827 9.871 14.508 1.00 97.94 158 ARG A N 1
ATOM 1219 C CA . ARG A 1 158 ? 3.843 10.393 15.464 1.00 97.94 158 ARG A CA 1
ATOM 1220 C C . ARG A 1 158 ? 3.568 11.880 15.252 1.00 97.94 158 ARG A C 1
ATOM 1222 O O . ARG A 1 158 ? 2.408 12.285 15.235 1.00 97.94 158 ARG A O 1
ATOM 1229 N N . GLU A 1 159 ? 4.609 12.684 15.054 1.00 98.12 159 GLU A N 1
ATOM 1230 C CA . GLU A 1 159 ? 4.466 14.110 14.747 1.00 98.12 159 GLU A CA 1
ATOM 1231 C C . GLU A 1 159 ? 3.715 14.335 13.433 1.00 98.12 159 GLU A C 1
ATOM 1233 O O . GLU A 1 159 ? 2.759 15.112 13.391 1.00 98.12 159 GLU A O 1
ATOM 1238 N N . ALA A 1 160 ? 4.102 13.624 12.371 1.00 98.00 160 ALA A N 1
ATOM 1239 C CA . ALA A 1 160 ? 3.421 13.680 11.083 1.00 98.00 160 ALA A CA 1
ATOM 1240 C C . ALA A 1 160 ? 1.948 13.267 11.194 1.00 98.00 160 ALA A C 1
ATOM 1242 O O . ALA A 1 160 ? 1.067 13.936 10.653 1.00 98.00 160 ALA A O 1
ATOM 1243 N N . LEU A 1 161 ? 1.663 12.218 11.968 1.00 98.00 161 LEU A N 1
ATOM 1244 C CA . LEU A 1 161 ? 0.303 11.768 12.224 1.00 98.00 161 LEU A CA 1
ATOM 1245 C C . LEU A 1 161 ? -0.505 12.833 12.965 1.00 98.00 161 LEU A C 1
ATOM 1247 O O . LEU A 1 161 ? -1.680 13.019 12.660 1.00 98.00 161 LEU A O 1
ATOM 1251 N N . GLY A 1 162 ? 0.108 13.554 13.907 1.00 97.81 162 GLY A N 1
ATOM 1252 C CA . GLY A 1 162 ? -0.502 14.683 14.611 1.00 97.81 162 GLY A CA 1
ATOM 1253 C C . GLY A 1 162 ? -0.844 15.866 13.697 1.00 97.81 162 GLY A C 1
ATOM 1254 O O . GLY A 1 162 ? -1.836 16.550 13.944 1.00 97.81 162 GLY A O 1
ATOM 1255 N N . ARG A 1 163 ? -0.079 16.065 12.615 1.00 97.75 163 ARG A N 1
ATOM 1256 C CA . ARG A 1 163 ? -0.278 17.146 11.630 1.00 97.75 163 ARG A CA 1
ATOM 1257 C C . ARG A 1 163 ? -1.352 16.849 10.577 1.00 97.75 163 ARG A C 1
ATOM 1259 O O . ARG A 1 163 ? -1.750 17.770 9.868 1.00 97.75 163 ARG A O 1
ATOM 1266 N N . LEU A 1 164 ? -1.855 15.613 10.485 1.00 97.81 164 LEU A N 1
ATOM 1267 C CA . LEU A 1 164 ? -2.925 15.275 9.540 1.00 97.81 164 LEU A CA 1
ATOM 1268 C C . LEU A 1 164 ? -4.181 16.116 9.777 1.00 97.81 164 LEU A C 1
ATOM 1270 O O . LEU A 1 164 ? -4.675 16.244 10.904 1.00 97.81 164 LEU A O 1
ATOM 1274 N N . SER A 1 165 ? -4.769 16.602 8.689 1.00 97.75 165 SER A N 1
ATOM 1275 C CA . SER A 1 165 ? -6.034 17.322 8.718 1.00 97.75 165 SER A CA 1
ATOM 1276 C C . SER A 1 165 ? -7.177 16.437 9.228 1.00 97.75 165 SER A C 1
ATOM 1278 O O . SER A 1 165 ? -7.181 15.203 9.129 1.00 97.75 165 SER A O 1
ATOM 1280 N N . LYS A 1 166 ? -8.241 17.084 9.722 1.00 97.75 166 LYS A N 1
ATOM 1281 C CA . LYS A 1 166 ? -9.472 16.390 10.138 1.00 97.75 166 LYS A CA 1
ATOM 1282 C C . LYS A 1 166 ? -10.068 15.552 9.000 1.00 97.75 166 LYS A C 1
ATOM 1284 O O . LYS A 1 166 ? -10.622 14.488 9.272 1.00 97.75 166 LYS A O 1
ATOM 1289 N N . LYS A 1 167 ? -9.968 16.018 7.749 1.00 97.38 167 LYS A N 1
ATOM 1290 C CA . LYS A 1 167 ? -10.505 15.328 6.566 1.00 97.38 167 LYS A CA 1
ATOM 1291 C C . LYS A 1 167 ? -9.755 14.022 6.302 1.00 97.38 167 LYS A C 1
ATOM 1293 O O . LYS A 1 167 ? -10.394 12.979 6.193 1.00 97.38 167 LYS A O 1
ATOM 1298 N N . GLU A 1 168 ? -8.425 14.066 6.270 1.00 97.19 168 GLU A N 1
ATOM 1299 C CA . GLU A 1 168 ? -7.582 12.882 6.042 1.00 97.19 168 GLU A CA 1
ATOM 1300 C C . GLU A 1 168 ? -7.802 11.836 7.132 1.00 97.19 168 GLU A C 1
ATOM 1302 O O . GLU A 1 168 ? -8.091 10.674 6.837 1.00 97.19 168 GLU A O 1
ATOM 1307 N N . ARG A 1 169 ? -7.777 12.270 8.399 1.00 98.06 169 ARG A N 1
ATOM 1308 C CA . ARG A 1 169 ? -8.015 11.373 9.532 1.00 98.06 169 ARG A CA 1
ATOM 1309 C C . ARG A 1 169 ? -9.400 10.739 9.474 1.00 98.06 169 ARG A C 1
ATOM 1311 O O . ARG A 1 169 ? -9.524 9.550 9.744 1.00 98.06 169 ARG A O 1
ATOM 1318 N N . ARG A 1 170 ? -10.445 11.502 9.128 1.00 98.12 170 ARG A N 1
ATOM 1319 C CA . ARG A 1 170 ? -11.813 10.969 8.986 1.00 98.12 170 ARG A CA 1
ATOM 1320 C C . ARG A 1 170 ? -11.904 9.929 7.877 1.00 98.12 170 ARG A C 1
ATOM 1322 O O . ARG A 1 170 ? -12.523 8.896 8.106 1.00 98.12 170 ARG A O 1
ATOM 1329 N N . ARG A 1 171 ? -11.269 10.169 6.726 1.00 98.19 171 ARG A N 1
ATOM 1330 C CA . ARG A 1 171 ? -11.267 9.222 5.603 1.00 98.19 171 ARG A CA 1
ATOM 1331 C C . ARG A 1 171 ? -10.648 7.882 5.995 1.00 98.19 171 ARG A C 1
ATOM 1333 O O . ARG A 1 171 ? -11.242 6.850 5.730 1.00 98.19 171 ARG A O 1
ATOM 1340 N N . VAL A 1 172 ? -9.499 7.894 6.670 1.00 98.44 172 VAL A N 1
ATOM 1341 C CA . VAL A 1 172 ? -8.870 6.651 7.148 1.00 98.44 172 VAL A CA 1
ATOM 1342 C C . VAL A 1 172 ? -9.704 6.014 8.263 1.00 98.44 172 VAL A C 1
ATOM 1344 O O . VAL A 1 172 ? -9.981 4.817 8.237 1.00 98.44 172 VAL A O 1
ATOM 1347 N N . LYS A 1 173 ? -10.166 6.815 9.231 1.00 98.56 173 LYS A N 1
ATOM 1348 C CA . LYS A 1 173 ? -10.971 6.349 10.371 1.00 98.56 173 LYS A CA 1
ATOM 1349 C C . LYS A 1 173 ? -12.295 5.712 9.946 1.00 98.56 173 LYS A C 1
ATOM 1351 O O . LYS A 1 173 ? -12.781 4.855 10.675 1.00 98.56 173 LYS A O 1
ATOM 1356 N N . TYR A 1 174 ? -12.862 6.102 8.803 1.00 98.62 174 TYR A N 1
ATOM 1357 C CA . TYR A 1 174 ? -14.086 5.510 8.257 1.00 98.62 174 TYR A CA 1
ATOM 1358 C C . TYR A 1 174 ? -14.015 3.981 8.187 1.00 98.62 174 TYR A C 1
ATOM 1360 O O . TYR A 1 174 ? -15.014 3.326 8.453 1.00 98.62 174 TYR A O 1
ATOM 1368 N N . TYR A 1 175 ? -12.833 3.419 7.915 1.00 98.62 175 TYR A N 1
ATOM 1369 C CA . TYR A 1 175 ? -12.655 1.975 7.785 1.00 98.62 175 TYR A CA 1
ATOM 1370 C C . TYR A 1 175 ? -12.535 1.220 9.109 1.00 98.62 175 TYR A C 1
ATOM 1372 O O . TYR A 1 175 ? -12.667 0.000 9.141 1.00 98.62 175 TYR A O 1
ATOM 1380 N N . ARG A 1 176 ? -12.323 1.941 10.215 1.00 98.38 176 ARG A N 1
ATOM 1381 C CA . ARG A 1 176 ? -12.110 1.353 11.539 1.00 98.38 176 ARG A CA 1
ATOM 1382 C C . ARG A 1 176 ? -13.242 0.417 11.990 1.00 98.38 176 ARG A C 1
ATOM 1384 O O . ARG A 1 176 ? -12.920 -0.628 12.528 1.00 98.38 176 ARG A O 1
ATOM 1391 N N . PRO A 1 177 ? -14.540 0.725 11.807 1.00 98.12 177 PRO A N 1
ATOM 1392 C CA . PRO A 1 177 ? -15.611 -0.187 12.212 1.00 98.12 177 PRO A CA 1
ATOM 1393 C C . PRO A 1 177 ? -15.651 -1.501 11.418 1.00 98.12 177 PRO A C 1
ATOM 1395 O O . PRO A 1 177 ? -16.308 -2.435 11.856 1.00 98.12 177 PRO A O 1
ATOM 1398 N N . PHE A 1 178 ? -14.969 -1.581 10.269 1.00 98.19 178 PHE A N 1
ATOM 1399 C CA . PHE A 1 178 ? -14.878 -2.802 9.462 1.00 98.19 178 PHE A CA 1
ATOM 1400 C C . PHE A 1 178 ? -13.647 -3.648 9.807 1.00 98.19 178 PHE A C 1
ATOM 1402 O O . PHE A 1 178 ? -13.386 -4.639 9.124 1.00 98.19 178 PHE A O 1
ATOM 1409 N N . THR A 1 179 ? -12.858 -3.263 10.820 1.00 97.50 179 THR A N 1
ATOM 1410 C CA . THR A 1 179 ? -11.697 -4.058 11.223 1.00 97.50 179 THR A CA 1
ATOM 1411 C C . THR A 1 179 ? -12.145 -5.423 11.718 1.00 97.50 179 THR A C 1
ATOM 1413 O O . THR A 1 179 ? -12.952 -5.495 12.642 1.00 97.50 179 THR A O 1
ATOM 1416 N N . ARG A 1 180 ? -11.609 -6.493 11.129 1.00 94.50 180 ARG A N 1
ATOM 1417 C CA . ARG A 1 180 ? -11.934 -7.870 11.513 1.00 94.50 180 ARG A CA 1
ATOM 1418 C C . ARG A 1 180 ? -11.626 -8.126 12.991 1.00 94.50 180 ARG A C 1
ATOM 1420 O O . ARG A 1 180 ? -10.570 -7.728 13.485 1.00 94.50 180 ARG A O 1
ATOM 1427 N N . ASP A 1 181 ? -12.504 -8.865 13.663 1.00 92.94 181 ASP A N 1
ATOM 1428 C CA . ASP A 1 181 ? -12.285 -9.284 15.047 1.00 92.94 181 ASP A CA 1
ATOM 1429 C C . ASP A 1 181 ? -10.962 -10.044 15.198 1.00 92.94 181 ASP A C 1
ATOM 1431 O O . ASP A 1 181 ? -10.617 -10.922 14.402 1.00 92.94 181 ASP A O 1
ATOM 1435 N N . GLY A 1 182 ? -10.195 -9.675 16.225 1.00 91.50 182 GLY A N 1
ATOM 1436 C CA . GLY A 1 182 ? -8.881 -10.256 16.496 1.00 91.50 182 GLY A CA 1
ATOM 1437 C C . GLY A 1 182 ? -7.753 -9.779 15.572 1.00 91.50 182 GLY A C 1
ATOM 1438 O O . GLY A 1 182 ? -6.626 -10.260 15.723 1.00 91.50 182 GLY A O 1
ATOM 1439 N N . LEU A 1 183 ? -7.997 -8.835 14.651 1.00 94.50 183 LEU A N 1
ATOM 1440 C CA . LEU A 1 183 ? -6.941 -8.229 13.837 1.00 94.50 183 LEU A CA 1
ATOM 1441 C C . LEU A 1 183 ? -5.942 -7.479 14.731 1.00 94.50 183 LEU A C 1
ATOM 1443 O O . LEU A 1 183 ? -6.255 -6.433 15.294 1.00 94.50 183 LEU A O 1
ATOM 1447 N N . GLN A 1 184 ? -4.730 -8.022 14.851 1.00 95.44 184 GLN A N 1
ATOM 1448 C CA . GLN A 1 184 ? -3.680 -7.450 15.700 1.00 95.44 184 GLN A CA 1
ATOM 1449 C C . GLN A 1 184 ? -3.012 -6.236 15.057 1.00 95.44 184 GLN A C 1
ATOM 1451 O O . GLN A 1 184 ? -2.745 -5.254 15.737 1.00 95.44 184 GLN A O 1
ATOM 1456 N N . GLU A 1 185 ? -2.761 -6.303 13.753 1.00 95.62 185 GLU A N 1
ATOM 1457 C CA . GLU A 1 185 ? -2.156 -5.238 12.956 1.00 95.62 185 GLU A CA 1
ATOM 1458 C C . GLU A 1 185 ? -2.557 -5.371 11.487 1.00 95.62 185 GLU A C 1
ATOM 1460 O O . GLU A 1 185 ? -2.990 -6.441 11.043 1.00 95.62 185 GLU A O 1
ATOM 1465 N N . VAL A 1 186 ? -2.358 -4.309 10.706 1.00 96.31 186 VAL A N 1
ATOM 1466 C CA . VAL A 1 186 ? -2.551 -4.390 9.253 1.00 96.31 186 VAL A CA 1
ATOM 1467 C C . VAL A 1 186 ? -1.490 -5.279 8.597 1.00 96.31 186 VAL A C 1
ATOM 1469 O O . VAL A 1 186 ? -0.287 -5.130 8.814 1.00 96.31 186 VAL A O 1
ATOM 1472 N N . ARG A 1 187 ? -1.936 -6.195 7.734 1.00 95.81 187 ARG A N 1
ATOM 1473 C CA . ARG A 1 187 ? -1.076 -7.157 7.031 1.00 95.81 187 ARG A CA 1
ATOM 1474 C C . ARG A 1 187 ? -0.627 -6.584 5.690 1.00 95.81 187 ARG A C 1
ATOM 1476 O O . ARG A 1 187 ? -1.145 -6.955 4.644 1.00 95.81 187 ARG A O 1
ATOM 1483 N N . LEU A 1 188 ? 0.311 -5.641 5.735 1.00 95.44 188 LEU A N 1
ATOM 1484 C CA . LEU A 1 188 ? 0.821 -4.931 4.558 1.00 95.44 188 LEU A CA 1
ATOM 1485 C C . LEU A 1 188 ? 2.295 -5.267 4.305 1.00 95.44 188 LEU A C 1
ATOM 1487 O O . LEU A 1 188 ? 3.162 -4.908 5.108 1.00 95.44 188 LEU A O 1
ATOM 1491 N N . SER A 1 189 ? 2.577 -5.903 3.171 1.00 94.31 189 SER A N 1
ATOM 1492 C CA . SER A 1 189 ? 3.908 -6.390 2.792 1.00 94.31 189 SER A CA 1
ATOM 1493 C C . SER A 1 189 ? 4.355 -5.802 1.460 1.00 94.31 189 SER A C 1
ATOM 1495 O O . SER A 1 189 ? 3.544 -5.618 0.560 1.00 94.31 189 SER A O 1
ATOM 1497 N N . GLY A 1 190 ? 5.654 -5.542 1.319 1.00 93.19 190 GLY A N 1
ATOM 1498 C CA . GLY A 1 190 ? 6.244 -5.031 0.085 1.00 93.19 190 GLY A CA 1
ATOM 1499 C C . GLY A 1 190 ? 7.222 -6.007 -0.559 1.00 93.19 190 GLY A C 1
ATOM 1500 O O . GLY A 1 190 ? 8.059 -6.597 0.137 1.00 93.19 190 GLY A O 1
ATOM 1501 N N . TYR A 1 191 ? 7.113 -6.124 -1.879 1.00 92.06 191 TYR A N 1
ATOM 1502 C CA . TYR A 1 191 ? 7.894 -6.987 -2.757 1.00 92.06 191 TYR A CA 1
ATOM 1503 C C . TYR A 1 191 ? 8.554 -6.143 -3.841 1.00 92.06 191 TYR A C 1
ATOM 1505 O O . TYR A 1 191 ? 7.932 -5.232 -4.391 1.00 92.06 191 TYR A O 1
ATOM 1513 N N . TYR A 1 192 ? 9.812 -6.444 -4.142 1.00 88.75 192 TYR A N 1
ATOM 1514 C CA . TYR A 1 192 ? 10.589 -5.676 -5.107 1.00 88.75 192 TYR A CA 1
ATOM 1515 C C . TYR A 1 192 ? 11.573 -6.547 -5.883 1.00 88.75 192 TYR A C 1
ATOM 1517 O O . TYR A 1 192 ? 12.055 -7.570 -5.391 1.00 88.75 192 TYR A O 1
ATOM 1525 N N . ALA A 1 193 ? 11.881 -6.084 -7.086 1.00 85.56 193 ALA A N 1
ATOM 1526 C CA . ALA A 1 193 ? 12.923 -6.568 -7.982 1.00 85.56 193 ALA A CA 1
ATOM 1527 C C . ALA A 1 193 ? 13.560 -5.358 -8.690 1.00 85.56 193 ALA A C 1
ATOM 1529 O O . ALA A 1 193 ? 13.013 -4.257 -8.601 1.00 85.56 193 ALA A O 1
ATOM 1530 N N . PRO A 1 194 ? 14.722 -5.512 -9.342 1.00 83.06 194 PRO A N 1
ATOM 1531 C CA . PRO A 1 194 ? 15.211 -4.527 -10.302 1.00 83.06 194 PRO A CA 1
ATOM 1532 C C . PRO A 1 194 ? 14.223 -4.361 -11.464 1.00 83.06 194 PRO A C 1
ATOM 1534 O O . PRO A 1 194 ? 13.648 -5.350 -11.908 1.00 83.06 194 PRO A O 1
ATOM 1537 N N . ALA A 1 195 ? 14.049 -3.131 -11.944 1.00 83.50 195 ALA A N 1
ATOM 1538 C CA . ALA A 1 195 ? 13.261 -2.853 -13.142 1.00 83.50 195 ALA A CA 1
ATOM 1539 C C . ALA A 1 195 ? 14.093 -3.174 -14.382 1.00 83.50 195 ALA A C 1
ATOM 1541 O O . ALA A 1 195 ? 15.248 -2.749 -14.476 1.00 83.50 195 ALA A O 1
ATOM 1542 N N . GLU A 1 196 ? 13.487 -3.862 -15.338 1.00 83.69 196 GLU A N 1
ATOM 1543 C CA . GLU A 1 196 ? 14.049 -4.096 -16.668 1.00 83.69 196 GLU A CA 1
ATOM 1544 C C . GLU A 1 196 ? 13.591 -3.018 -17.662 1.00 83.69 196 GLU A C 1
ATOM 1546 O O . GLU A 1 196 ? 14.281 -2.753 -18.645 1.00 83.69 196 GLU A O 1
ATOM 1551 N N . THR A 1 197 ? 12.462 -2.353 -17.392 1.00 81.94 197 THR A N 1
ATOM 1552 C CA . THR A 1 197 ? 11.796 -1.432 -18.327 1.00 81.94 197 THR A CA 1
ATOM 1553 C C . THR A 1 197 ? 11.521 -0.047 -17.719 1.00 81.94 197 THR A C 1
ATOM 1555 O O . THR A 1 197 ? 10.521 0.605 -18.030 1.00 81.94 197 THR A O 1
ATOM 1558 N N . ASP A 1 198 ? 12.416 0.441 -16.844 1.00 79.81 198 ASP A N 1
ATOM 1559 C CA . ASP A 1 198 ? 12.261 1.741 -16.163 1.00 79.81 198 ASP A CA 1
ATOM 1560 C C . ASP A 1 198 ? 12.032 2.884 -17.169 1.00 79.81 198 ASP A C 1
ATOM 1562 O O . ASP A 1 198 ? 12.884 3.195 -17.998 1.00 79.81 198 ASP A O 1
ATOM 1566 N N . GLY A 1 199 ? 10.875 3.542 -17.069 1.00 78.19 199 GLY A N 1
ATOM 1567 C CA . GLY A 1 199 ? 10.491 4.653 -17.946 1.00 78.19 199 GLY A CA 1
ATOM 1568 C C . GLY A 1 199 ? 9.748 4.262 -19.231 1.00 78.19 199 GLY A C 1
ATOM 1569 O O . GLY A 1 199 ? 9.151 5.146 -19.855 1.00 78.19 199 GLY A O 1
ATOM 1570 N N . GLU A 1 200 ? 9.665 2.976 -19.580 1.00 87.50 200 GLU A N 1
ATOM 1571 C CA . GLU A 1 200 ? 9.019 2.489 -20.808 1.00 87.50 200 GLU A CA 1
ATOM 1572 C C . GLU A 1 200 ? 7.486 2.452 -20.690 1.00 87.50 200 GLU A C 1
ATOM 1574 O O . GLU A 1 200 ? 6.830 1.414 -20.567 1.00 87.50 200 GLU A O 1
ATOM 1579 N N . ARG A 1 201 ? 6.868 3.637 -20.750 1.00 89.06 201 ARG A N 1
ATOM 1580 C CA . ARG A 1 201 ? 5.415 3.816 -20.559 1.00 89.06 201 ARG A CA 1
ATOM 1581 C C . ARG A 1 201 ? 4.554 2.974 -21.501 1.00 89.06 201 ARG A C 1
ATOM 1583 O O . ARG A 1 201 ? 3.449 2.598 -21.114 1.00 89.06 201 ARG A O 1
ATOM 1590 N N . GLN A 1 202 ? 5.021 2.706 -22.721 1.00 92.56 202 GLN A N 1
ATOM 1591 C CA . GLN A 1 202 ? 4.258 1.912 -23.687 1.00 92.56 202 GLN A CA 1
ATOM 1592 C C . GLN A 1 202 ? 4.208 0.432 -23.303 1.00 92.56 202 GLN A C 1
ATOM 1594 O O . GLN A 1 202 ? 3.139 -0.171 -23.399 1.00 92.56 202 GLN A O 1
ATOM 1599 N N . LEU A 1 203 ? 5.309 -0.128 -22.790 1.00 89.38 203 LEU A N 1
ATOM 1600 C CA . LEU A 1 203 ? 5.337 -1.502 -22.284 1.00 89.38 203 LEU A CA 1
ATOM 1601 C C . LEU A 1 203 ? 4.415 -1.644 -21.073 1.00 89.38 203 LEU A C 1
ATOM 1603 O O . LEU A 1 203 ? 3.556 -2.525 -21.047 1.00 89.38 203 LEU A O 1
ATOM 1607 N N . HIS A 1 204 ? 4.484 -0.694 -20.136 1.00 91.88 204 HIS A N 1
ATOM 1608 C CA . HIS A 1 204 ? 3.574 -0.667 -18.991 1.00 91.88 204 HIS A CA 1
ATOM 1609 C C . HIS A 1 204 ? 2.100 -0.572 -19.410 1.00 91.88 204 HIS A C 1
ATOM 1611 O O . HIS A 1 204 ? 1.244 -1.273 -18.870 1.00 91.88 204 HIS A O 1
ATOM 1617 N N . ARG A 1 205 ? 1.783 0.278 -20.395 1.00 94.31 205 ARG A N 1
ATOM 1618 C CA . ARG A 1 205 ? 0.423 0.384 -20.940 1.00 94.31 205 ARG A CA 1
ATOM 1619 C C . ARG A 1 205 ? -0.035 -0.942 -21.547 1.00 94.31 205 ARG A C 1
ATOM 1621 O O . ARG A 1 205 ? -1.168 -1.343 -21.302 1.00 94.31 205 ARG A O 1
ATOM 1628 N N . SER A 1 206 ? 0.824 -1.606 -22.318 1.00 94.12 206 SER A N 1
ATOM 1629 C CA . SER A 1 206 ? 0.509 -2.891 -22.948 1.00 94.12 206 SER A CA 1
ATOM 1630 C C . SER A 1 206 ? 0.196 -3.973 -21.912 1.00 94.12 206 SER A C 1
ATOM 1632 O O . SER A 1 206 ? -0.814 -4.659 -22.042 1.00 94.12 206 SER A O 1
ATOM 1634 N N . ALA A 1 207 ? 0.997 -4.077 -20.847 1.00 91.75 207 ALA A N 1
ATOM 1635 C CA . ALA A 1 207 ? 0.759 -5.029 -19.760 1.00 91.75 207 ALA A CA 1
ATOM 1636 C C . ALA A 1 207 ? -0.586 -4.778 -19.050 1.00 91.75 207 ALA A C 1
ATOM 1638 O O . ALA A 1 207 ? -1.353 -5.707 -18.796 1.00 91.75 207 ALA A O 1
ATOM 1639 N N . LEU A 1 208 ? -0.921 -3.510 -18.786 1.00 94.44 208 LEU A N 1
ATOM 1640 C CA . LEU A 1 208 ? -2.203 -3.140 -18.175 1.00 94.44 208 LEU A CA 1
ATOM 1641 C C . LEU A 1 208 ? -3.404 -3.451 -19.082 1.00 94.44 208 LEU A C 1
ATOM 1643 O O . LEU A 1 208 ? -4.439 -3.895 -18.588 1.00 94.44 208 LEU A O 1
ATOM 1647 N N . LEU A 1 209 ? -3.275 -3.254 -20.398 1.00 94.69 209 LEU A N 1
ATOM 1648 C CA . LEU A 1 209 ? -4.313 -3.650 -21.355 1.00 94.69 209 LEU A CA 1
ATOM 1649 C C . LEU A 1 209 ? -4.486 -5.173 -21.396 1.00 94.69 209 LEU A C 1
ATOM 1651 O O . LEU A 1 209 ? -5.612 -5.650 -21.311 1.00 94.69 209 LEU A O 1
ATOM 1655 N N . GLY A 1 210 ? -3.390 -5.937 -21.410 1.00 92.25 210 GLY A N 1
ATOM 1656 C CA . GLY A 1 210 ? -3.447 -7.401 -21.348 1.00 92.25 210 GLY A CA 1
ATOM 1657 C C . GLY A 1 210 ? -4.114 -7.925 -20.070 1.00 92.25 210 GLY A C 1
ATOM 1658 O O . GLY A 1 210 ? -4.871 -8.903 -20.110 1.00 92.25 210 GLY A O 1
ATOM 1659 N N . LEU A 1 211 ? -3.904 -7.246 -18.937 1.00 91.69 211 LEU A N 1
ATOM 1660 C CA . LEU A 1 211 ? -4.627 -7.528 -17.696 1.00 91.69 211 LEU A CA 1
ATOM 1661 C C . LEU A 1 211 ? -6.132 -7.246 -17.837 1.00 91.69 211 LEU A C 1
ATOM 1663 O O . LEU A 1 211 ? -6.945 -8.091 -17.460 1.00 91.69 211 LEU A O 1
ATOM 1667 N N . SER A 1 212 ? -6.504 -6.097 -18.410 1.00 92.94 212 SER A N 1
ATOM 1668 C CA . SER A 1 212 ? -7.906 -5.737 -18.668 1.00 92.94 212 SER A CA 1
ATOM 1669 C C . SER A 1 212 ? -8.605 -6.780 -19.544 1.00 92.94 212 SER A C 1
ATOM 1671 O O . SER A 1 212 ? -9.675 -7.270 -19.187 1.00 92.94 212 SER A O 1
ATOM 1673 N N . ASP A 1 213 ? -7.976 -7.193 -20.643 1.00 91.62 213 ASP A N 1
ATOM 1674 C CA . ASP A 1 213 ? -8.533 -8.203 -21.550 1.00 91.62 213 ASP A CA 1
ATOM 1675 C C . ASP A 1 213 ? -8.725 -9.556 -20.847 1.00 91.62 213 ASP A C 1
ATOM 1677 O O . ASP A 1 213 ? -9.680 -10.293 -21.107 1.00 91.62 213 ASP A O 1
ATOM 1681 N N . SER A 1 214 ? -7.823 -9.895 -19.923 1.00 87.69 214 SER A N 1
ATOM 1682 C CA . SER A 1 214 ? -7.914 -11.116 -19.118 1.00 87.69 214 SER A CA 1
ATOM 1683 C C . SER A 1 214 ? -9.092 -11.085 -18.142 1.00 87.69 214 SER A C 1
ATOM 1685 O O . SER A 1 214 ? -9.749 -12.110 -17.960 1.00 87.69 214 SER A O 1
ATOM 1687 N N . LEU A 1 215 ? -9.403 -9.920 -17.568 1.00 88.00 215 LEU A N 1
ATOM 1688 C CA . LEU A 1 215 ? -10.592 -9.722 -16.735 1.00 88.00 215 LEU A CA 1
ATOM 1689 C C . LEU A 1 215 ? -11.885 -9.852 -17.558 1.00 88.00 215 LEU A C 1
ATOM 1691 O O . LEU A 1 215 ? -12.803 -10.562 -17.146 1.00 88.00 215 LEU A O 1
ATOM 1695 N N . CYS A 1 216 ? -11.942 -9.233 -18.743 1.00 86.81 216 CYS A N 1
ATOM 1696 C CA . CYS A 1 216 ? -13.110 -9.294 -19.630 1.00 86.81 216 CYS A CA 1
ATOM 1697 C C . CYS A 1 216 ? -13.438 -10.729 -20.067 1.00 86.81 216 CYS A C 1
ATOM 1699 O O . CYS A 1 216 ? -14.571 -11.180 -19.900 1.00 86.81 216 CYS A O 1
ATOM 1701 N N . ARG A 1 217 ? -12.441 -11.487 -20.544 1.00 85.12 217 ARG A N 1
ATOM 1702 C CA . ARG A 1 217 ? -12.649 -12.870 -21.016 1.00 85.12 217 ARG A CA 1
ATOM 1703 C C . ARG A 1 217 ? -13.208 -13.798 -19.937 1.00 85.12 217 ARG A C 1
ATOM 1705 O O . ARG A 1 217 ? -13.979 -14.704 -20.238 1.00 85.12 217 ARG A O 1
ATOM 1712 N N . ARG A 1 218 ? -12.840 -13.597 -18.668 1.00 77.12 218 ARG A N 1
ATOM 1713 C CA . ARG A 1 218 ? -13.347 -14.431 -17.566 1.00 77.12 218 ARG A CA 1
ATOM 1714 C C . ARG A 1 218 ? -14.788 -14.109 -17.185 1.00 77.12 218 ARG A C 1
ATOM 1716 O O . ARG A 1 218 ? -15.513 -15.024 -16.800 1.00 77.12 218 ARG A O 1
ATOM 1723 N N . ALA A 1 219 ? -15.210 -12.852 -17.324 1.00 75.25 219 ALA A N 1
ATOM 1724 C CA . ALA A 1 219 ? -16.599 -12.465 -17.097 1.00 75.25 219 ALA A CA 1
ATOM 1725 C C . ALA A 1 219 ? -17.553 -13.150 -18.094 1.00 75.25 219 ALA A C 1
ATOM 1727 O O . ALA A 1 219 ? -18.643 -13.570 -17.713 1.00 75.25 219 ALA A O 1
ATOM 1728 N N . GLU A 1 220 ? -17.121 -13.336 -19.344 1.00 75.38 220 GLU A N 1
ATOM 1729 C CA . GLU A 1 220 ? -17.917 -13.983 -20.397 1.00 75.38 220 GLU A CA 1
ATOM 1730 C C . GLU A 1 220 ? -18.106 -15.489 -20.156 1.00 75.38 220 GLU A C 1
ATOM 1732 O O . GLU A 1 220 ? -19.211 -16.011 -20.302 1.00 75.38 220 GLU A O 1
ATOM 1737 N N . VAL A 1 221 ? -17.059 -16.189 -19.706 1.00 71.38 221 VAL A N 1
ATOM 1738 C CA . VAL A 1 221 ? -17.112 -17.639 -19.429 1.00 71.38 221 VAL A CA 1
ATOM 1739 C C . VAL A 1 221 ? -17.984 -17.968 -18.205 1.00 71.38 221 VAL A C 1
ATOM 1741 O O . VAL A 1 221 ? -18.561 -19.051 -18.129 1.00 71.38 221 VAL A O 1
ATOM 1744 N N . GLY A 1 222 ? -18.136 -17.034 -17.259 1.00 59.69 222 GLY A N 1
ATOM 1745 C CA . GLY A 1 222 ? -19.016 -17.192 -16.093 1.00 59.69 222 GLY A CA 1
ATOM 1746 C C . GLY A 1 222 ? -20.507 -16.932 -16.360 1.00 59.69 222 GLY A C 1
ATOM 1747 O O . GLY A 1 222 ? -21.328 -17.212 -15.489 1.00 59.69 222 GLY A O 1
ATOM 1748 N N . GLY A 1 223 ? -20.871 -16.399 -17.534 1.00 53.97 223 GLY A N 1
ATOM 1749 C CA . GLY A 1 223 ? -22.216 -15.890 -17.836 1.00 53.97 223 GLY A CA 1
ATOM 1750 C C . GLY A 1 223 ? -23.182 -16.853 -18.540 1.00 53.97 223 GLY A C 1
ATOM 1751 O O . GLY A 1 223 ? -24.345 -16.506 -18.726 1.00 53.97 223 GLY A O 1
ATOM 1752 N N . THR A 1 224 ? -22.765 -18.059 -18.938 1.00 50.59 224 THR A N 1
ATOM 1753 C CA . THR A 1 224 ? -23.598 -18.957 -19.773 1.00 50.59 224 THR A CA 1
ATOM 1754 C C . THR A 1 224 ? -24.495 -19.937 -19.002 1.00 50.59 224 THR A C 1
ATOM 1756 O O . THR A 1 224 ? -25.004 -20.891 -19.587 1.00 50.59 224 THR A O 1
ATOM 1759 N N . GLY A 1 225 ? -24.739 -19.726 -17.706 1.00 54.12 225 GLY A N 1
ATOM 1760 C CA . GLY A 1 225 ? -25.558 -20.628 -16.891 1.00 54.12 225 GLY A CA 1
ATOM 1761 C C . GLY A 1 225 ? -26.699 -19.936 -16.152 1.00 54.12 225 GLY A C 1
ATOM 1762 O O . GLY A 1 225 ? -26.502 -19.536 -15.013 1.00 54.12 225 GLY A O 1
ATOM 1763 N N . SER A 1 226 ? -27.882 -19.866 -16.779 1.00 47.81 226 SER A N 1
ATOM 1764 C CA . SER A 1 226 ? -29.236 -19.869 -16.172 1.00 47.81 226 SER A CA 1
ATOM 1765 C C . SER A 1 226 ? -30.170 -18.848 -16.831 1.00 47.81 226 SER A C 1
ATOM 1767 O O . SER A 1 226 ? -29.876 -17.657 -16.846 1.00 47.81 226 SER A O 1
ATOM 1769 N N . GLY A 1 227 ? -31.326 -19.310 -17.330 1.00 45.00 227 GLY A N 1
ATOM 1770 C CA . GLY A 1 227 ? -32.436 -18.397 -17.623 1.00 45.00 227 GLY A CA 1
ATOM 1771 C C . GLY A 1 227 ? -33.371 -18.710 -18.792 1.00 45.00 227 GLY A C 1
ATOM 1772 O O . GLY A 1 227 ? -33.979 -17.777 -19.300 1.00 45.00 227 GLY A O 1
ATOM 1773 N N . ARG A 1 228 ? -33.579 -19.967 -19.220 1.00 42.81 228 ARG A N 1
ATOM 1774 C CA . ARG A 1 228 ? -34.842 -20.306 -19.917 1.00 42.81 228 ARG A CA 1
ATOM 1775 C C . ARG A 1 228 ? -35.945 -20.522 -18.879 1.00 42.81 228 ARG A C 1
ATOM 1777 O O . ARG A 1 228 ? -36.369 -21.642 -18.626 1.00 42.81 228 ARG A O 1
ATOM 1784 N N . GLY A 1 229 ? -36.369 -19.427 -18.253 1.00 42.56 229 GLY A N 1
ATOM 1785 C CA . GLY A 1 229 ? -37.635 -19.357 -17.536 1.00 42.56 229 GLY A CA 1
ATOM 1786 C C . GLY A 1 229 ? -38.745 -19.102 -18.547 1.00 42.56 229 GLY A C 1
ATOM 1787 O O . GLY A 1 229 ? -38.869 -17.998 -19.069 1.00 42.56 229 GLY A O 1
ATOM 1788 N N . SER A 1 230 ? -39.519 -20.136 -18.858 1.00 43.56 230 SER A N 1
ATOM 1789 C CA . SER A 1 230 ? -40.771 -20.041 -19.603 1.00 43.56 230 SER A CA 1
ATOM 1790 C C . SER A 1 230 ? -41.748 -19.136 -18.847 1.00 43.56 230 SER A C 1
ATOM 1792 O O . SER A 1 230 ? -42.339 -19.549 -17.850 1.00 43.56 230 SER A O 1
ATOM 1794 N N . GLY A 1 231 ? -41.889 -17.891 -19.299 1.00 39.62 231 GLY A N 1
ATOM 1795 C CA . GLY A 1 231 ? -42.898 -16.966 -18.800 1.00 39.62 231 GLY A CA 1
ATOM 1796 C C . GLY A 1 231 ? -44.281 -17.393 -19.277 1.00 39.62 231 GLY A C 1
ATOM 1797 O O . GLY A 1 231 ? -44.604 -17.244 -20.451 1.00 39.62 231 GLY A O 1
ATOM 1798 N N . SER A 1 232 ? -45.097 -17.928 -18.370 1.00 42.59 232 SER A N 1
ATOM 1799 C CA . SER A 1 232 ? -46.544 -17.981 -18.553 1.00 42.59 232 SER A CA 1
ATOM 1800 C C . SER A 1 232 ? -47.112 -16.590 -18.275 1.00 42.59 232 SER A C 1
ATOM 1802 O O . SER A 1 232 ? -47.082 -16.124 -17.132 1.00 42.59 232 SER A O 1
ATOM 1804 N N . GLU A 1 233 ? -47.629 -15.935 -19.310 1.00 46.00 233 GLU A N 1
ATOM 1805 C CA . GLU A 1 233 ? -48.478 -14.755 -19.180 1.00 46.00 233 GLU A CA 1
ATOM 1806 C C . GLU A 1 233 ? -49.696 -15.092 -18.308 1.00 46.00 233 GLU A C 1
ATOM 1808 O O . GLU A 1 233 ? -50.508 -15.956 -18.641 1.00 46.00 233 GLU A O 1
ATOM 1813 N N . ARG A 1 234 ? -49.844 -14.390 -17.182 1.00 42.22 234 ARG A N 1
ATOM 1814 C CA . ARG A 1 234 ? -51.152 -14.185 -16.560 1.00 42.22 234 ARG A CA 1
ATOM 1815 C C . ARG A 1 234 ? -51.453 -12.698 -16.527 1.00 42.22 234 ARG A C 1
ATOM 1817 O O . ARG A 1 234 ? -50.942 -11.945 -15.706 1.00 42.22 234 ARG A O 1
ATOM 1824 N N . GLU A 1 235 ? -52.306 -12.342 -17.473 1.00 47.75 235 GLU A N 1
ATOM 1825 C CA . GLU A 1 235 ? -53.182 -11.183 -17.510 1.00 47.75 235 GLU A CA 1
ATOM 1826 C C . GLU A 1 235 ? -53.816 -10.930 -16.127 1.00 47.75 235 GLU A C 1
ATOM 1828 O O . GLU A 1 235 ? -54.549 -11.770 -15.603 1.00 47.75 235 GLU A O 1
ATOM 1833 N N . VAL A 1 236 ? -53.562 -9.760 -15.534 1.00 46.12 236 VAL A N 1
ATOM 1834 C CA . VAL A 1 236 ? -54.419 -9.213 -14.473 1.00 46.12 236 VAL A CA 1
ATOM 1835 C C . VAL A 1 236 ? -54.939 -7.866 -14.942 1.00 46.12 236 VAL A C 1
ATOM 1837 O O . VAL A 1 236 ? -54.240 -6.853 -14.959 1.00 46.12 236 VAL A O 1
ATOM 1840 N N . ARG A 1 237 ? -56.204 -7.910 -15.361 1.00 41.75 237 ARG A N 1
ATOM 1841 C CA . ARG A 1 237 ? -57.065 -6.768 -15.651 1.00 41.75 237 ARG A CA 1
ATOM 1842 C C . ARG A 1 237 ? -57.146 -5.826 -14.454 1.00 41.75 237 ARG A C 1
ATOM 1844 O O . ARG A 1 237 ? -57.203 -6.251 -13.304 1.00 41.75 237 ARG A O 1
ATOM 1851 N N . GLY A 1 238 ? -57.176 -4.539 -14.775 1.00 41.19 238 GLY A N 1
ATOM 1852 C CA . GLY A 1 238 ? -57.153 -3.449 -13.816 1.00 41.19 238 GLY A CA 1
ATOM 1853 C C . GLY A 1 238 ? -58.400 -3.287 -12.957 1.00 41.19 238 GLY A C 1
ATOM 1854 O O . GLY A 1 238 ? -59.450 -3.880 -13.194 1.00 41.19 238 GLY A O 1
ATOM 1855 N N . LEU A 1 239 ? -58.286 -2.362 -12.006 1.00 41.41 239 LEU A N 1
ATOM 1856 C CA . LEU A 1 239 ? -59.426 -1.673 -11.428 1.00 41.41 239 LEU A CA 1
ATOM 1857 C C . LEU A 1 239 ? -59.053 -0.230 -11.078 1.00 41.41 239 LEU A C 1
ATOM 1859 O O . LEU A 1 239 ? -57.990 0.081 -10.550 1.00 41.41 239 LEU A O 1
ATOM 1863 N N . ARG A 1 240 ? -59.972 0.627 -11.504 1.00 41.25 240 ARG A N 1
ATOM 1864 C CA . ARG A 1 240 ? -60.020 2.083 -11.494 1.00 41.25 240 ARG A CA 1
ATOM 1865 C C . ARG A 1 240 ? -60.112 2.688 -10.082 1.00 41.25 240 ARG A C 1
ATOM 1867 O O . ARG A 1 240 ? -60.779 2.143 -9.215 1.00 41.25 240 ARG A O 1
ATOM 1874 N N . THR A 1 241 ? -59.480 3.857 -9.955 1.00 50.38 241 THR A N 1
ATOM 1875 C CA . THR A 1 241 ? -59.864 5.100 -9.242 1.00 50.38 241 THR A CA 1
ATOM 1876 C C . THR A 1 241 ? -60.989 5.112 -8.190 1.00 50.38 241 THR A C 1
ATOM 1878 O O . THR A 1 241 ? -62.121 4.731 -8.473 1.00 50.38 241 THR A O 1
ATOM 1881 N N . ARG A 1 242 ? -60.705 5.787 -7.057 1.00 44.06 242 ARG A N 1
ATOM 1882 C CA . ARG A 1 242 ? -61.455 6.894 -6.385 1.00 44.06 242 ARG A CA 1
ATOM 1883 C C . ARG A 1 242 ? -60.659 7.282 -5.116 1.00 44.06 242 ARG A C 1
ATOM 1885 O O . ARG A 1 242 ? -60.261 6.392 -4.384 1.00 44.06 242 ARG A O 1
ATOM 1892 N N . ALA A 1 243 ? -60.146 8.502 -4.939 1.00 48.53 243 ALA A N 1
ATOM 1893 C CA . ALA A 1 243 ? -60.809 9.766 -4.582 1.00 48.53 243 ALA A CA 1
ATOM 1894 C C . ALA A 1 243 ? -61.591 9.713 -3.252 1.00 48.53 243 ALA A C 1
ATOM 1896 O O . ALA A 1 243 ? -62.637 9.071 -3.205 1.00 48.53 243 ALA A O 1
ATOM 1897 N N . GLY A 1 244 ? -61.141 10.475 -2.242 1.00 53.22 244 GLY A N 1
ATOM 1898 C CA . GLY A 1 244 ? -62.018 11.009 -1.192 1.00 53.22 244 GLY A CA 1
ATOM 1899 C C . GLY A 1 244 ? -61.449 11.077 0.231 1.00 53.22 244 GLY A C 1
ATOM 1900 O O . GLY A 1 244 ? -61.351 10.039 0.872 1.00 53.22 244 GLY A O 1
ATOM 1901 N N . GLN A 1 245 ? -61.269 12.329 0.686 1.00 49.06 245 GLN A N 1
ATOM 1902 C CA . GLN A 1 245 ? -61.151 12.864 2.060 1.00 49.06 245 GLN A CA 1
ATOM 1903 C C . GLN A 1 245 ? -59.798 12.784 2.772 1.00 49.06 245 GLN A C 1
ATOM 1905 O O . GLN A 1 245 ? -59.325 11.676 3.092 1.00 49.06 245 GLN A O 1
#

Radius of gyration: 23.31 Å; Cα contacts (8 Å, |Δi|>4): 365; chains: 1; bounding box: 94×41×43 Å